Protein AF-A0A7Z9KRG4-F1 (afdb_monomer_lite)

pLDDT: mean 81.75, std 12.79, range [50.53, 95.69]

Sequence (208 aa):
MTVEFRLPKSDQQVSFSQLIGTPVGSNPKVTVTSLKLVGSSDTNATSSLTAVSVTPVGMIRDQHIAQIEVRPFHASQIYEILQFRIDFDSPSIIRITDRKSPHFEDFFRSNLLNYYQALNWRIVPQPIHAAPARPSVESPRYKVMIKKTGLYKILPSDLSNIGIDLRTVDLRTIRIENRGLKIGAHAIDQNHNGHLDGRDGIVFYAQK

Foldseek 3Di:
DKDKDADDPDPDQDKDKAKAFAADPKDKDKAWQWWDWVPDPDTGDRDPDPQWDWAFPADDQFTGMIMIIGGQDDDPTGTRMIMMDIDIDDDDFDDDDDLDDPPCLVVLVVGHPPSVVRSRRTRDPDPPPPDPPDPPPPDDDDDDDDDAWFKDKAAPCNQVVVPDDQVPDFQVPDWDDDPRHTFDKDKADPPPPRTRDHVIIIMGTDDD

Structure (mmCIF, N/CA/C/O backbone):
data_AF-A0A7Z9KRG4-F1
#
_entry.id   AF-A0A7Z9KRG4-F1
#
loop_
_a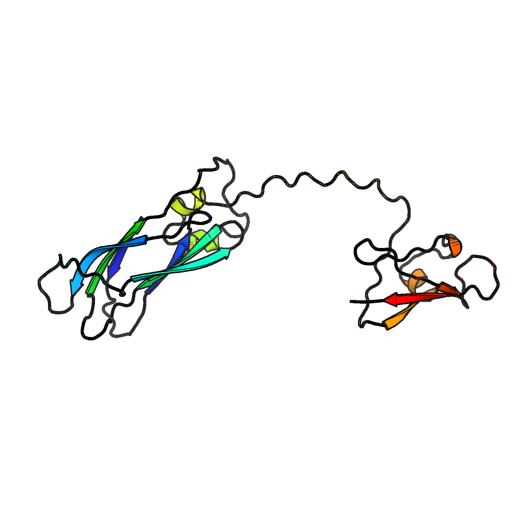tom_site.group_PDB
_atom_site.id
_atom_site.type_symbol
_atom_site.label_atom_id
_atom_site.label_alt_id
_atom_site.label_comp_id
_atom_site.label_asym_id
_atom_site.label_entity_id
_atom_site.label_seq_id
_atom_site.pdbx_PDB_ins_code
_atom_site.Cartn_x
_atom_site.Cartn_y
_atom_site.Cartn_z
_atom_site.occupancy
_atom_site.B_iso_or_equiv
_atom_site.auth_seq_id
_atom_site.auth_comp_id
_atom_site.auth_asym_id
_atom_site.auth_atom_id
_atom_site.pdbx_PDB_model_num
ATOM 1 N N . MET A 1 1 ? -4.102 10.940 17.028 1.00 83.81 1 MET A N 1
ATOM 2 C CA . MET A 1 1 ? -5.452 10.860 16.423 1.00 83.81 1 MET A CA 1
ATOM 3 C C . MET A 1 1 ? -6.417 10.358 17.481 1.00 83.81 1 MET A C 1
ATOM 5 O O . MET A 1 1 ? -6.052 9.417 18.164 1.00 83.81 1 MET A O 1
ATOM 9 N N . THR A 1 2 ? -7.601 10.949 17.632 1.00 80.62 2 THR A N 1
ATOM 10 C CA . THR A 1 2 ? -8.631 10.458 18.569 1.00 80.62 2 THR A CA 1
ATOM 11 C C . THR A 1 2 ? -9.758 9.802 17.783 1.00 80.62 2 THR A C 1
ATOM 13 O O . THR A 1 2 ? -10.168 10.339 16.755 1.00 80.62 2 THR A O 1
ATOM 16 N N . VAL A 1 3 ? -10.239 8.655 18.252 1.00 79.62 3 VAL A N 1
ATOM 17 C CA . VAL A 1 3 ? -11.328 7.887 17.645 1.00 79.62 3 VAL A CA 1
ATOM 18 C C . VAL A 1 3 ? -12.339 7.540 18.729 1.00 79.62 3 VAL A C 1
ATOM 20 O O . VAL A 1 3 ? -11.966 7.130 19.827 1.00 79.62 3 VAL A O 1
ATOM 23 N N . GLU A 1 4 ? -13.617 7.705 18.410 1.00 82.31 4 GLU A N 1
ATOM 24 C CA . GLU A 1 4 ? -14.727 7.234 19.230 1.00 82.31 4 GLU A CA 1
ATOM 25 C C . GLU A 1 4 ? -15.440 6.109 18.485 1.00 82.31 4 GLU A C 1
ATOM 27 O O . GLU A 1 4 ? -15.880 6.280 17.348 1.00 82.31 4 GLU A O 1
ATOM 32 N N . PHE A 1 5 ? -15.549 4.960 19.136 1.00 79.25 5 PHE A N 1
ATOM 33 C CA . PHE A 1 5 ? -16.350 3.835 18.697 1.00 79.25 5 PHE A CA 1
ATOM 34 C C . PHE A 1 5 ? -17.601 3.735 19.571 1.00 79.25 5 PHE A C 1
ATOM 36 O O . PHE A 1 5 ? -17.530 3.843 20.798 1.00 79.25 5 PHE A O 1
ATOM 43 N N . ARG A 1 6 ? -18.746 3.494 18.930 1.00 78.62 6 ARG A N 1
ATOM 44 C CA . ARG A 1 6 ? -20.017 3.200 19.592 1.00 78.62 6 ARG A CA 1
ATOM 45 C C . ARG A 1 6 ? -20.553 1.884 19.070 1.00 78.62 6 ARG A C 1
ATOM 47 O O . ARG A 1 6 ? -20.591 1.684 17.854 1.00 78.62 6 ARG A O 1
ATOM 54 N N . LEU A 1 7 ? -20.998 1.024 19.978 1.00 75.12 7 LEU A N 1
ATOM 55 C CA . LEU A 1 7 ? -21.642 -0.223 19.601 1.00 75.12 7 LEU A CA 1
ATOM 56 C C . LEU A 1 7 ? -22.911 0.081 18.776 1.00 75.12 7 LEU A C 1
ATOM 58 O O . LEU A 1 7 ? -23.743 0.886 19.211 1.00 75.12 7 LEU A O 1
ATOM 62 N N . PRO A 1 8 ? -23.082 -0.519 17.583 1.00 67.69 8 PRO A N 1
ATOM 63 C CA . PRO A 1 8 ? -24.317 -0.387 16.821 1.00 67.69 8 PRO A CA 1
ATOM 64 C C . PRO A 1 8 ? -25.506 -0.926 17.622 1.00 67.69 8 PRO A C 1
ATOM 66 O O . PRO A 1 8 ? -25.382 -1.910 18.340 1.00 67.69 8 PRO A O 1
ATOM 69 N N . LYS A 1 9 ? -26.696 -0.341 17.443 1.00 59.09 9 LYS A N 1
ATOM 70 C CA . LYS A 1 9 ? -27.938 -0.807 18.099 1.00 59.09 9 LYS A CA 1
ATOM 71 C C . LYS A 1 9 ? -28.409 -2.201 17.643 1.00 59.09 9 LYS A C 1
ATOM 73 O O . LYS A 1 9 ? -29.402 -2.697 18.159 1.00 59.09 9 LYS A O 1
ATOM 78 N N . SER A 1 10 ? -27.754 -2.786 16.641 1.00 54.59 10 SER A N 1
ATOM 79 C CA . SER A 1 10 ? -28.091 -4.089 16.071 1.00 54.59 10 SER A CA 1
ATOM 80 C C . SER A 1 10 ? -27.221 -5.169 16.701 1.00 54.59 10 SER A C 1
ATOM 82 O O . SER A 1 10 ? -26.003 -5.022 16.738 1.00 54.59 10 SER A O 1
ATOM 84 N N . ASP A 1 11 ? -27.855 -6.267 17.103 1.00 51.47 11 ASP A N 1
ATOM 85 C CA . ASP A 1 11 ? -27.337 -7.408 17.878 1.00 51.47 11 ASP A CA 1
ATOM 86 C C . ASP A 1 11 ? -26.285 -8.275 17.146 1.00 51.47 11 ASP A C 1
ATOM 88 O O . ASP A 1 11 ? -26.086 -9.450 17.446 1.00 51.47 11 ASP A O 1
ATOM 92 N N . GLN A 1 12 ? -25.625 -7.727 16.123 1.00 53.34 12 GLN A N 1
ATOM 93 C CA . GLN A 1 12 ? -24.615 -8.449 15.366 1.00 53.34 12 GLN A CA 1
ATOM 94 C C . GLN A 1 12 ? -23.229 -8.218 15.961 1.00 53.34 12 GLN A C 1
ATOM 96 O O . GLN A 1 12 ? -22.799 -7.093 16.217 1.00 53.34 12 GLN A O 1
ATOM 101 N N . GLN A 1 13 ? -22.524 -9.331 16.136 1.00 55.41 13 GLN A N 1
ATOM 102 C CA . GLN A 1 13 ? -21.125 -9.454 16.521 1.00 55.41 13 GLN A CA 1
ATOM 103 C C . GLN A 1 13 ? -20.218 -8.835 15.444 1.00 55.41 13 GLN A C 1
ATOM 105 O O . GLN A 1 13 ? -19.570 -9.538 14.674 1.00 55.41 13 GLN A O 1
ATOM 110 N N . VAL A 1 14 ? -20.205 -7.507 15.340 1.00 64.06 14 VAL A N 1
ATOM 111 C CA . VAL A 1 14 ? -19.404 -6.797 14.342 1.00 64.06 14 VAL A CA 1
ATOM 112 C C . VAL A 1 14 ? -18.174 -6.231 15.040 1.00 64.06 14 VAL A C 1
ATOM 114 O O . VAL A 1 14 ? -18.255 -5.264 15.796 1.00 64.06 14 VAL A O 1
ATOM 117 N N . SER A 1 15 ? -17.018 -6.854 14.810 1.00 71.94 15 SER A N 1
ATOM 118 C CA . SER A 1 15 ? -15.746 -6.177 15.042 1.00 71.94 15 SER A CA 1
ATOM 119 C C . SER A 1 15 ? -15.653 -4.996 14.078 1.00 71.94 15 SER A C 1
ATOM 121 O O . SER A 1 15 ? -15.968 -5.110 12.893 1.00 71.94 15 SER A O 1
ATOM 123 N N . PHE A 1 16 ? -15.252 -3.834 14.583 1.00 83.31 16 PHE A N 1
ATOM 124 C CA . PHE A 1 16 ? -15.003 -2.687 13.722 1.00 83.31 16 PHE A CA 1
ATOM 125 C C . PHE A 1 16 ? -13.569 -2.750 13.230 1.00 83.31 16 PHE A C 1
ATOM 127 O O . PHE A 1 16 ? -12.638 -2.893 14.027 1.00 83.31 16 PHE A O 1
ATOM 134 N N . SER A 1 17 ? -13.393 -2.623 11.918 1.00 88.50 17 SER A N 1
ATOM 135 C CA . SER A 1 17 ? -12.073 -2.549 11.325 1.00 88.50 17 SER A CA 1
ATOM 136 C C . SER A 1 17 ? -11.976 -1.448 10.289 1.00 88.50 17 SER A C 1
ATOM 138 O O . SER A 1 17 ? -12.857 -1.295 9.449 1.00 88.50 17 SER A O 1
ATOM 140 N N . GLN A 1 18 ? -10.888 -0.686 10.363 1.00 91.38 18 GLN A N 1
ATOM 141 C CA . GLN A 1 18 ? -10.656 0.460 9.498 1.00 91.38 18 GLN A CA 1
ATOM 142 C C . GLN A 1 18 ? -9.161 0.656 9.262 1.00 91.38 18 GLN A C 1
ATOM 144 O O . GLN A 1 18 ? -8.347 0.463 10.169 1.00 91.38 18 GLN A O 1
ATOM 149 N N . LEU A 1 19 ? -8.797 1.083 8.054 1.00 94.69 19 LEU A N 1
ATOM 150 C CA . LEU A 1 19 ? -7.419 1.440 7.743 1.00 94.69 19 LEU A CA 1
ATOM 151 C C . LEU A 1 19 ? -7.076 2.850 8.237 1.00 94.69 19 LEU A C 1
ATOM 153 O O . LEU A 1 19 ? -7.890 3.777 8.214 1.00 94.69 19 LEU A O 1
ATOM 157 N N . ILE A 1 20 ? -5.818 3.017 8.626 1.00 94.56 20 ILE A N 1
ATOM 158 C CA . ILE A 1 20 ? -5.175 4.301 8.895 1.00 94.56 20 ILE A CA 1
ATOM 159 C C . ILE A 1 20 ? -3.865 4.389 8.129 1.00 94.56 20 ILE A C 1
ATOM 161 O O . ILE A 1 20 ? -3.173 3.391 7.939 1.00 94.56 20 ILE A O 1
ATOM 165 N N . GLY A 1 21 ? -3.509 5.596 7.702 1.00 93.19 21 GLY A N 1
ATOM 166 C CA . GLY A 1 21 ? -2.146 5.879 7.283 1.00 93.19 21 GLY A CA 1
ATOM 167 C C . GLY A 1 21 ? -1.235 5.987 8.501 1.00 93.19 21 GLY A C 1
ATOM 168 O O . GLY A 1 21 ? -1.677 6.418 9.568 1.00 93.19 21 GLY A O 1
ATOM 169 N N . THR A 1 22 ? 0.031 5.621 8.335 1.00 91.81 22 THR A N 1
ATOM 170 C CA . THR A 1 22 ? 1.069 5.731 9.365 1.00 91.81 22 THR A CA 1
ATOM 171 C C . THR A 1 22 ? 2.320 6.410 8.798 1.00 91.81 22 THR A C 1
ATOM 173 O O . THR A 1 22 ? 2.563 6.321 7.590 1.00 91.81 22 THR A O 1
ATOM 176 N N . PRO A 1 23 ? 3.146 7.066 9.633 1.00 89.31 23 PRO A N 1
ATOM 177 C CA . PRO A 1 23 ? 4.511 7.406 9.252 1.00 89.31 23 PRO A CA 1
ATOM 178 C C . PRO A 1 23 ? 5.330 6.163 8.882 1.00 89.31 23 PRO A C 1
ATOM 180 O O . PRO A 1 23 ? 5.057 5.048 9.335 1.00 89.31 23 PRO A O 1
ATOM 183 N N . VAL A 1 24 ? 6.366 6.364 8.066 1.00 83.94 24 VAL A N 1
ATOM 184 C CA . VAL A 1 24 ? 7.331 5.311 7.723 1.00 83.94 24 VAL A CA 1
ATOM 185 C C . VAL A 1 24 ? 8.018 4.830 9.003 1.00 83.94 24 VAL A C 1
ATOM 187 O O . VAL A 1 24 ? 8.561 5.641 9.741 1.00 83.94 24 VAL A O 1
ATOM 190 N N . GLY A 1 25 ? 8.002 3.525 9.279 1.00 81.00 25 GLY A N 1
ATOM 191 C CA . GLY A 1 25 ? 8.686 2.950 10.445 1.00 81.00 25 GLY A CA 1
ATOM 192 C C . GLY A 1 25 ? 8.084 3.303 11.813 1.00 81.00 25 GLY A C 1
ATOM 193 O O . GLY A 1 25 ? 8.719 3.035 12.830 1.00 81.00 25 GLY A O 1
ATOM 194 N N . SER A 1 26 ? 6.886 3.897 11.873 1.00 84.62 26 SER A N 1
ATOM 195 C CA . SER A 1 26 ? 6.226 4.177 13.154 1.00 84.62 26 SER A CA 1
ATOM 196 C C . SER A 1 26 ? 5.681 2.906 13.802 1.00 84.62 26 SER A C 1
ATOM 198 O O . SER A 1 26 ? 5.090 2.075 13.110 1.00 84.62 26 SER A O 1
ATOM 200 N N . ASN A 1 27 ? 5.738 2.840 15.132 1.00 84.81 27 ASN A N 1
ATOM 201 C CA . ASN A 1 27 ? 5.022 1.850 15.933 1.00 84.81 27 ASN A CA 1
ATOM 202 C C . ASN A 1 27 ? 3.855 2.544 16.658 1.00 84.81 27 ASN A C 1
ATOM 204 O O . ASN A 1 27 ? 4.057 3.091 17.741 1.00 84.81 27 ASN A O 1
ATOM 208 N N . PRO A 1 28 ? 2.652 2.604 16.058 1.00 86.81 28 PRO A N 1
ATOM 209 C CA . PRO A 1 28 ? 1.528 3.328 16.644 1.00 86.81 28 PRO A CA 1
ATOM 210 C C . PRO A 1 28 ? 1.124 2.737 18.000 1.00 86.81 28 PRO A C 1
ATOM 212 O O . PRO A 1 28 ? 0.989 1.521 18.143 1.00 86.81 28 PRO A O 1
ATOM 215 N N . LYS A 1 29 ? 0.891 3.604 18.988 1.00 87.44 29 LYS A N 1
ATOM 216 C CA . LYS A 1 29 ? 0.461 3.228 20.342 1.00 87.44 29 LYS A CA 1
ATOM 217 C C . LYS A 1 29 ? -0.984 3.635 20.563 1.00 87.44 29 LYS A C 1
ATOM 219 O O . LYS A 1 29 ? -1.376 4.742 20.202 1.00 87.44 29 LYS A O 1
ATOM 224 N N . VAL A 1 30 ? -1.765 2.744 21.167 1.00 88.50 30 VAL A N 1
ATOM 225 C CA . VAL A 1 30 ? -3.171 2.991 21.497 1.00 88.50 30 VAL A CA 1
ATOM 226 C C . VAL A 1 30 ? -3.301 3.271 22.984 1.00 88.50 30 VAL A C 1
ATOM 228 O O . VAL A 1 30 ? -2.840 2.484 23.806 1.00 88.50 30 VAL A O 1
ATOM 231 N N . THR A 1 31 ? -3.985 4.358 23.317 1.00 87.25 31 THR A N 1
ATOM 232 C CA . THR A 1 31 ? -4.358 4.704 24.687 1.00 87.25 31 THR A CA 1
ATOM 233 C C . THR A 1 31 ? -5.869 4.869 24.753 1.00 87.25 31 THR A C 1
ATOM 235 O O . THR A 1 31 ? -6.417 5.764 24.112 1.00 87.25 31 THR A O 1
ATOM 238 N N . VAL A 1 32 ? -6.560 4.023 25.517 1.00 84.88 32 VAL A N 1
ATOM 239 C CA . VAL A 1 32 ? -7.995 4.203 25.786 1.00 84.88 32 VAL A CA 1
ATOM 240 C C . VAL A 1 32 ? -8.158 5.390 26.732 1.00 84.88 32 VAL A C 1
ATOM 242 O O . VAL A 1 32 ? -7.546 5.425 27.796 1.00 84.88 32 VAL A O 1
ATOM 245 N N . THR A 1 33 ? -8.943 6.384 26.324 1.00 83.69 33 THR A N 1
ATOM 246 C CA . THR A 1 33 ? -9.146 7.628 27.078 1.00 83.69 33 THR A CA 1
ATOM 247 C C . THR A 1 33 ? -10.437 7.619 27.887 1.00 83.69 33 THR A C 1
ATOM 249 O O . THR A 1 33 ? -10.497 8.256 28.931 1.00 83.69 33 THR A O 1
ATOM 252 N N . SER A 1 34 ? -11.468 6.918 27.417 1.00 83.00 34 SER A N 1
ATOM 253 C CA . SER A 1 34 ? -12.736 6.732 28.130 1.00 83.00 34 SER A CA 1
ATOM 254 C C . SER A 1 34 ? -13.426 5.471 27.611 1.00 83.00 34 SER A C 1
ATOM 256 O O . SER A 1 34 ? -13.286 5.118 26.436 1.00 83.00 34 SER A O 1
ATOM 258 N N . LEU A 1 35 ? -14.163 4.784 28.483 1.00 84.56 35 LEU A N 1
ATOM 259 C CA . LEU A 1 35 ? -14.990 3.643 28.111 1.00 84.56 35 LEU A CA 1
ATOM 260 C C . LEU A 1 35 ? -16.297 3.639 28.900 1.00 84.56 35 LEU A C 1
ATOM 262 O O . LEU A 1 35 ? -16.337 4.074 30.050 1.00 84.56 35 LEU A O 1
ATOM 266 N N . LYS A 1 36 ? -17.347 3.091 28.289 1.00 84.38 36 LYS A N 1
ATOM 267 C CA . LYS A 1 36 ? -18.633 2.799 28.927 1.00 84.38 36 LYS A CA 1
ATOM 268 C C . LYS A 1 36 ? -18.987 1.338 28.679 1.00 84.38 36 LYS A C 1
ATOM 270 O O . LYS A 1 36 ? -19.034 0.904 27.527 1.00 84.38 36 LYS A O 1
ATOM 275 N N . LEU A 1 37 ? -19.240 0.593 29.749 1.00 83.12 37 LEU A N 1
ATOM 276 C CA . LEU A 1 37 ? -19.708 -0.791 29.676 1.00 83.12 37 LEU A CA 1
ATOM 277 C C . LEU A 1 37 ? -21.235 -0.839 29.629 1.00 83.12 37 LEU A C 1
ATOM 279 O O . LEU A 1 37 ? -21.906 -0.050 30.296 1.00 83.12 37 LEU A O 1
ATOM 283 N N . VAL A 1 38 ? -21.781 -1.808 28.897 1.00 82.44 38 VAL A N 1
ATOM 284 C CA . VAL A 1 38 ? -23.219 -2.099 28.934 1.00 82.44 38 VAL A CA 1
ATOM 285 C C . VAL A 1 38 ? -23.619 -2.461 30.367 1.00 82.44 38 VAL A C 1
ATOM 287 O O . VAL A 1 38 ? -23.004 -3.322 30.992 1.00 82.44 38 VAL A O 1
ATOM 290 N N . GLY A 1 39 ? -24.646 -1.789 30.894 1.00 78.50 39 GLY A N 1
ATOM 291 C CA . GLY A 1 39 ? -25.148 -2.010 32.255 1.00 78.50 39 GLY A CA 1
ATOM 292 C C . GLY A 1 39 ? -24.340 -1.334 33.370 1.00 78.50 39 GLY A C 1
ATOM 293 O O . GLY A 1 39 ? -24.708 -1.476 34.532 1.00 78.50 39 GLY A O 1
ATOM 294 N N . SER A 1 40 ? -23.282 -0.581 33.042 1.00 73.00 40 SER A N 1
ATOM 295 C CA . SER A 1 40 ? -22.545 0.248 34.003 1.00 73.00 40 SER A CA 1
ATOM 296 C C . SER A 1 40 ? -22.915 1.726 33.863 1.00 73.00 40 SER A C 1
ATOM 298 O O . SER A 1 40 ? -23.048 2.245 32.752 1.00 73.00 40 SER A O 1
ATOM 300 N N . SER A 1 41 ? -23.039 2.416 34.998 1.00 65.31 41 SER A N 1
ATOM 301 C CA . SER A 1 41 ? -23.213 3.874 35.051 1.00 65.31 41 SER A CA 1
ATOM 302 C C . SER A 1 41 ? -21.884 4.638 34.944 1.00 65.31 41 SER A C 1
ATOM 304 O O . SER A 1 41 ? -21.901 5.847 34.721 1.00 65.31 41 SER A O 1
ATOM 306 N N . ASP A 1 42 ? -20.742 3.954 35.074 1.00 62.03 42 ASP A N 1
ATOM 307 C CA . ASP A 1 42 ? -19.416 4.579 35.083 1.00 62.03 42 ASP A CA 1
ATOM 308 C C . ASP A 1 42 ? -18.852 4.755 33.664 1.00 62.03 42 ASP A C 1
ATOM 310 O O . ASP A 1 42 ? -18.713 3.797 32.901 1.00 62.03 42 ASP A O 1
ATOM 314 N N . THR A 1 43 ? -18.470 5.990 33.323 1.00 57.56 43 THR A N 1
ATOM 315 C CA . THR A 1 43 ? -17.938 6.379 31.999 1.00 57.56 43 THR A CA 1
ATOM 316 C C . THR A 1 43 ? -16.419 6.602 31.962 1.00 57.56 43 THR A C 1
ATOM 318 O O . THR A 1 43 ? -15.877 7.005 30.932 1.00 57.56 43 THR A O 1
ATOM 321 N N . ASN A 1 44 ? -15.712 6.377 33.075 1.00 57.59 44 ASN A N 1
ATOM 322 C CA . ASN A 1 44 ? -14.308 6.786 33.253 1.00 57.59 44 ASN A CA 1
ATOM 323 C C . ASN A 1 44 ? -13.379 5.655 33.729 1.00 57.59 44 ASN A C 1
ATOM 325 O O . ASN A 1 44 ? -12.360 5.915 34.365 1.00 57.59 44 ASN A O 1
ATOM 329 N N . ALA A 1 45 ? -13.704 4.393 33.443 1.00 53.41 45 ALA A N 1
ATOM 330 C CA . ALA A 1 45 ? -12.825 3.291 33.820 1.00 53.41 45 ALA A CA 1
ATOM 331 C C . ALA A 1 45 ? -11.552 3.276 32.948 1.00 53.41 45 ALA A C 1
ATOM 333 O O . ALA A 1 45 ? -11.606 3.056 31.740 1.00 53.41 45 ALA A O 1
ATOM 334 N N . THR A 1 46 ? -10.386 3.481 33.563 1.00 50.59 46 THR A N 1
ATOM 335 C CA . THR A 1 46 ? -9.075 3.333 32.912 1.00 50.59 46 THR A CA 1
ATOM 336 C C . THR A 1 46 ? -8.644 1.871 32.998 1.00 50.59 46 THR A C 1
ATOM 338 O O . THR A 1 46 ? -7.838 1.490 33.842 1.00 50.59 46 THR A O 1
ATOM 341 N N . SER A 1 47 ? -9.230 1.007 32.176 1.00 50.53 47 SER A N 1
ATOM 342 C CA . SER A 1 47 ? -8.823 -0.399 32.116 1.00 50.53 47 SER A CA 1
ATOM 343 C C . SER A 1 47 ? -7.848 -0.612 30.959 1.00 50.53 47 SER A C 1
ATOM 345 O O . SER A 1 47 ? -8.105 -0.204 29.829 1.00 50.53 47 SER A O 1
ATOM 347 N N . SER A 1 48 ? -6.716 -1.260 31.248 1.00 52.69 48 SER A N 1
ATOM 348 C CA . SER A 1 48 ? -5.785 -1.785 30.243 1.00 52.69 48 SER A CA 1
ATOM 349 C C . SER A 1 48 ? -6.529 -2.827 29.411 1.00 52.69 48 SER A C 1
ATOM 351 O O . SER A 1 48 ? -6.718 -3.956 29.866 1.00 52.69 48 SER A O 1
ATOM 353 N N . LEU A 1 49 ? -6.999 -2.446 28.225 1.00 58.94 49 LEU A N 1
ATOM 354 C CA . LEU A 1 49 ? -7.877 -3.294 27.434 1.00 58.94 49 LEU A CA 1
ATOM 355 C C . LEU A 1 49 ? -7.302 -3.605 26.063 1.00 58.94 49 LEU A C 1
ATOM 357 O O . LEU A 1 49 ? -7.130 -2.740 25.212 1.00 58.94 49 LEU A O 1
ATOM 361 N N . THR A 1 50 ? -7.136 -4.904 25.844 1.00 63.50 50 THR A N 1
ATOM 362 C CA . THR A 1 50 ? -6.930 -5.607 24.571 1.00 63.50 50 THR A CA 1
ATOM 363 C C . THR A 1 50 ? -8.097 -5.454 23.581 1.00 63.50 50 THR A C 1
ATOM 365 O O . THR A 1 50 ? -8.090 -6.089 22.528 1.00 63.50 50 THR A O 1
ATOM 368 N N . ALA A 1 51 ? -9.103 -4.629 23.894 1.00 77.69 51 ALA A N 1
ATOM 369 C CA . ALA A 1 51 ? -10.280 -4.388 23.060 1.00 77.69 51 ALA A CA 1
ATOM 370 C C . ALA A 1 51 ? -9.967 -3.584 21.789 1.00 77.69 51 ALA A C 1
ATOM 372 O O . ALA A 1 51 ? -10.722 -3.662 20.823 1.00 77.69 51 ALA A O 1
ATOM 373 N N . VAL A 1 52 ? -8.869 -2.822 21.777 1.00 86.56 52 VAL A N 1
ATOM 374 C CA . VAL A 1 52 ? -8.410 -2.081 20.599 1.00 86.56 52 VAL A CA 1
ATOM 375 C C . VAL A 1 52 ? -6.986 -2.498 20.268 1.00 86.56 52 VAL A C 1
ATOM 377 O O . VAL A 1 52 ? -6.097 -2.420 21.115 1.00 86.56 52 VAL A O 1
ATOM 380 N N . SER A 1 53 ? -6.756 -2.902 19.024 1.00 88.06 53 SER A N 1
ATOM 381 C CA . SER A 1 53 ? -5.422 -3.211 18.513 1.00 88.06 53 SER A CA 1
ATOM 382 C C . SER A 1 53 ? -5.143 -2.460 17.222 1.00 88.06 53 SER A C 1
ATOM 384 O O . SER A 1 53 ? -6.042 -2.223 16.416 1.00 88.06 53 SER A O 1
ATOM 386 N N . VAL A 1 54 ? -3.875 -2.105 17.023 1.00 89.81 54 VAL A N 1
ATOM 387 C CA . VAL A 1 54 ? -3.380 -1.554 15.762 1.00 89.81 54 VAL A CA 1
ATOM 388 C C . VAL A 1 54 ? -2.311 -2.490 15.225 1.00 89.81 54 VAL A C 1
ATOM 390 O O . VAL A 1 54 ? -1.306 -2.734 15.890 1.00 89.81 54 VAL A O 1
ATOM 393 N N . THR A 1 55 ? -2.528 -3.007 14.021 1.00 89.81 55 THR A N 1
ATOM 394 C CA . THR A 1 55 ? -1.611 -3.945 13.370 1.00 89.81 55 THR A CA 1
ATOM 395 C C . THR A 1 55 ? -1.062 -3.315 12.093 1.00 89.81 55 THR A C 1
ATOM 397 O O . THR A 1 55 ? -1.849 -2.915 11.230 1.00 89.81 55 THR A O 1
ATOM 400 N N . PRO A 1 56 ? 0.269 -3.198 11.935 1.00 86.25 56 PRO A N 1
ATOM 401 C CA . PRO A 1 56 ? 0.862 -2.782 10.670 1.00 86.25 56 PRO A CA 1
ATOM 402 C C . PRO A 1 56 ? 0.469 -3.752 9.553 1.00 86.25 56 PRO A C 1
ATOM 404 O O . PRO A 1 56 ? 0.664 -4.957 9.683 1.00 86.25 56 PRO A O 1
ATOM 407 N N . VAL A 1 57 ? -0.081 -3.226 8.458 1.00 85.44 57 VAL A N 1
ATOM 408 C CA . VAL A 1 57 ? -0.490 -4.037 7.297 1.00 85.44 57 VAL A CA 1
ATOM 409 C C . VAL A 1 57 ? 0.605 -4.031 6.234 1.00 85.44 57 VAL A C 1
ATOM 411 O O . VAL A 1 57 ? 0.847 -5.041 5.579 1.00 85.44 57 VAL A O 1
ATOM 414 N N . GLY A 1 58 ? 1.286 -2.895 6.066 1.00 89.00 58 GLY A N 1
ATOM 415 C CA . GLY A 1 58 ? 2.353 -2.726 5.087 1.00 89.00 58 GLY A CA 1
ATOM 416 C C . GLY A 1 58 ? 2.243 -1.386 4.376 1.00 89.00 58 GLY A C 1
ATOM 417 O O . GLY A 1 58 ? 1.992 -0.357 5.002 1.00 89.00 58 GLY A O 1
ATOM 418 N N . MET A 1 59 ? 2.431 -1.392 3.060 1.00 89.50 59 MET A N 1
ATOM 419 C CA . MET A 1 59 ? 2.399 -0.190 2.234 1.00 89.50 59 MET A CA 1
ATOM 420 C C . MET A 1 59 ? 1.523 -0.409 1.003 1.00 89.50 59 MET A C 1
ATOM 422 O O . MET A 1 59 ? 1.640 -1.424 0.320 1.00 89.50 59 MET A O 1
ATOM 426 N N . ILE A 1 60 ? 0.685 0.578 0.689 1.00 90.19 60 ILE A N 1
ATOM 427 C CA . ILE A 1 60 ? -0.018 0.670 -0.589 1.00 90.19 60 ILE A CA 1
ATOM 428 C C . ILE A 1 60 ? 0.558 1.873 -1.323 1.00 90.19 60 ILE A C 1
ATOM 430 O O . ILE A 1 60 ? 0.387 3.010 -0.885 1.00 90.19 60 ILE A O 1
ATOM 434 N N . ARG A 1 61 ? 1.230 1.611 -2.450 1.00 89.62 61 ARG A N 1
ATOM 435 C CA . ARG A 1 61 ? 1.901 2.625 -3.280 1.00 89.62 61 ARG A CA 1
ATOM 436 C C . ARG A 1 61 ? 2.898 3.454 -2.471 1.00 89.62 61 ARG A C 1
ATOM 438 O O . ARG A 1 61 ? 3.990 2.986 -2.195 1.00 89.62 61 ARG A O 1
ATOM 445 N N . ASP A 1 62 ? 2.520 4.673 -2.138 1.00 88.31 62 ASP A N 1
ATOM 446 C CA . ASP A 1 62 ? 3.296 5.699 -1.464 1.00 88.31 62 ASP A CA 1
ATOM 447 C C . ASP A 1 62 ? 2.839 5.912 -0.010 1.00 88.31 62 ASP A C 1
ATOM 449 O O . ASP A 1 62 ? 3.344 6.799 0.666 1.00 88.31 62 ASP A O 1
ATOM 453 N N . GLN A 1 63 ? 1.902 5.108 0.506 1.00 90.75 63 GLN A N 1
ATOM 454 C CA . GLN A 1 63 ? 1.358 5.233 1.861 1.00 90.75 63 GLN A CA 1
ATOM 455 C C . GLN A 1 63 ? 1.600 3.973 2.686 1.00 90.75 63 GLN A C 1
ATOM 457 O O . GLN A 1 63 ? 1.108 2.897 2.344 1.00 90.75 63 GLN A O 1
ATOM 462 N N . HIS A 1 64 ? 2.277 4.119 3.825 1.00 91.94 64 HIS A N 1
ATOM 463 C CA . HIS A 1 64 ? 2.259 3.090 4.864 1.00 91.94 64 HIS A CA 1
ATOM 464 C C . HIS A 1 64 ? 0.902 3.067 5.558 1.00 91.94 64 HIS A C 1
ATOM 466 O O . HIS A 1 64 ? 0.331 4.128 5.838 1.00 91.94 64 HIS A O 1
ATOM 472 N N . ILE A 1 65 ? 0.400 1.862 5.809 1.00 93.44 65 ILE A N 1
ATOM 473 C CA . ILE A 1 65 ? -0.926 1.620 6.359 1.00 93.44 65 ILE A CA 1
ATOM 474 C C . ILE A 1 65 ? -0.892 0.636 7.529 1.00 93.44 65 ILE A C 1
ATOM 476 O O . ILE A 1 65 ? -0.129 -0.335 7.555 1.00 93.44 65 ILE A O 1
ATOM 480 N N . ALA A 1 66 ? -1.791 0.869 8.476 1.00 93.25 66 ALA A N 1
ATOM 481 C CA . ALA A 1 66 ? -2.115 -0.050 9.555 1.00 93.25 66 ALA A CA 1
ATOM 482 C C . ALA A 1 66 ? -3.631 -0.240 9.644 1.00 93.25 66 ALA A C 1
ATOM 484 O O . ALA A 1 66 ? -4.410 0.584 9.160 1.00 93.25 66 ALA A O 1
ATOM 485 N N . GLN A 1 67 ? -4.036 -1.337 10.266 1.00 93.62 67 GLN A N 1
ATOM 486 C CA . GLN A 1 67 ? -5.425 -1.671 10.525 1.00 93.62 67 GLN A CA 1
ATOM 487 C C . GLN A 1 67 ? -5.718 -1.436 12.000 1.00 93.62 67 GLN A C 1
ATOM 489 O O . GLN A 1 67 ? -5.001 -1.937 12.866 1.00 93.62 67 GLN A O 1
ATOM 494 N N . ILE A 1 68 ? -6.772 -0.674 12.274 1.00 92.31 68 ILE A N 1
ATOM 495 C CA . ILE A 1 68 ? -7.394 -0.626 13.593 1.00 92.31 68 ILE A CA 1
ATOM 496 C C . ILE A 1 68 ? -8.402 -1.768 13.648 1.00 92.31 68 ILE A C 1
ATOM 498 O O . ILE A 1 68 ? -9.196 -1.941 12.720 1.00 92.31 68 ILE A O 1
ATOM 502 N N . GLU A 1 69 ? -8.390 -2.515 14.741 1.00 91.06 69 GLU A N 1
ATOM 503 C CA . GLU A 1 69 ? -9.434 -3.473 15.078 1.00 91.06 69 GLU A CA 1
ATOM 504 C C . GLU A 1 69 ? -9.988 -3.138 16.463 1.00 91.06 69 GLU A C 1
ATOM 506 O O . GLU A 1 69 ? -9.232 -3.006 17.428 1.00 91.06 69 GLU A O 1
ATOM 511 N N . VAL A 1 70 ? -11.309 -2.985 16.550 1.00 89.00 70 VAL A N 1
ATOM 512 C CA . VAL A 1 70 ? -12.038 -2.794 17.805 1.00 89.00 70 VAL A CA 1
ATOM 513 C C . VAL A 1 70 ? -12.937 -4.003 18.022 1.00 89.00 70 VAL A C 1
ATOM 515 O O . VAL A 1 70 ? -13.801 -4.312 17.197 1.00 89.00 70 VAL A O 1
ATOM 518 N N . ARG A 1 71 ? -12.733 -4.680 19.150 1.00 87.31 71 ARG A N 1
ATOM 519 C CA . ARG A 1 71 ? -13.492 -5.850 19.589 1.00 87.31 71 ARG A CA 1
ATOM 520 C C . ARG A 1 71 ? -14.382 -5.442 20.764 1.00 87.31 71 ARG A C 1
ATOM 522 O O . ARG A 1 71 ? -13.902 -5.390 21.895 1.00 87.31 71 ARG A O 1
ATOM 529 N N . PRO A 1 72 ? -15.669 -5.139 20.516 1.00 79.81 72 PRO A N 1
ATOM 530 C CA . PRO A 1 72 ? -16.560 -4.647 21.565 1.00 79.81 72 PRO A CA 1
ATOM 531 C C . PRO A 1 72 ? -16.920 -5.696 22.621 1.00 79.81 72 PRO A C 1
ATOM 533 O O . PRO A 1 72 ? -17.378 -5.333 23.700 1.00 79.81 72 PRO A O 1
ATOM 536 N N . PHE A 1 73 ? -16.703 -6.977 22.324 1.00 81.81 73 PHE A N 1
ATOM 537 C CA . PHE A 1 73 ? -16.960 -8.094 23.225 1.00 81.81 73 PHE A CA 1
ATOM 538 C C . PHE A 1 73 ? -15.624 -8.673 23.686 1.00 81.81 73 PHE A C 1
ATOM 540 O O . PHE A 1 73 ? -14.858 -9.197 22.872 1.00 81.81 73 PHE A O 1
ATOM 547 N N . HIS A 1 74 ? -15.338 -8.579 24.983 1.00 76.44 74 HIS A N 1
ATOM 548 C CA . HIS A 1 74 ? -14.135 -9.158 25.567 1.00 76.44 74 HIS A CA 1
ATOM 549 C C . HIS A 1 74 ? -14.462 -9.855 26.886 1.00 76.44 74 HIS A C 1
ATOM 551 O O . HIS A 1 74 ? -14.884 -9.219 27.850 1.00 76.44 74 HIS A O 1
ATOM 557 N N . ALA A 1 75 ? -14.254 -11.174 26.933 1.00 76.50 75 ALA A N 1
ATOM 558 C CA . ALA A 1 75 ? -14.674 -12.013 28.054 1.00 76.50 75 ALA A CA 1
ATOM 559 C C . ALA A 1 75 ? -16.161 -11.775 28.407 1.00 76.50 75 ALA A C 1
ATOM 561 O O . ALA A 1 75 ? -17.021 -11.946 27.548 1.00 76.50 75 ALA A O 1
ATOM 562 N N . SER A 1 76 ? -16.468 -11.378 29.644 1.00 77.50 76 SER A N 1
ATOM 563 C CA . SER A 1 76 ? -17.825 -11.055 30.110 1.00 77.50 76 SER A CA 1
ATOM 564 C C . SER A 1 76 ? -18.180 -9.566 29.999 1.00 77.50 76 SER A C 1
ATOM 566 O O . SER A 1 76 ? -19.207 -9.143 30.526 1.00 77.50 76 SER A O 1
ATOM 568 N N . GLN A 1 77 ? -17.321 -8.754 29.379 1.00 79.25 77 GLN A N 1
ATOM 569 C CA . GLN A 1 77 ? -17.496 -7.310 29.250 1.00 79.25 77 GLN A CA 1
ATOM 570 C C . GLN A 1 77 ? -17.920 -6.936 27.828 1.00 79.25 77 GLN A C 1
ATOM 572 O O . GLN A 1 77 ? -17.362 -7.425 26.842 1.00 79.25 77 GLN A O 1
ATOM 577 N N . ILE A 1 78 ? -18.899 -6.033 27.736 1.00 84.31 78 ILE A N 1
ATOM 578 C CA . ILE A 1 78 ? -19.380 -5.458 26.477 1.00 84.31 78 ILE A CA 1
ATOM 579 C C . ILE A 1 78 ? -19.179 -3.948 26.544 1.00 84.31 78 ILE A C 1
ATOM 581 O O . ILE A 1 78 ? -19.736 -3.286 27.423 1.00 84.31 78 ILE A O 1
ATOM 585 N N . TYR A 1 79 ? -18.395 -3.402 25.617 1.00 82.12 79 TYR A N 1
ATOM 586 C CA . TYR A 1 79 ? -18.162 -1.965 25.521 1.00 82.12 79 TYR A CA 1
ATOM 587 C C . TYR A 1 79 ? -19.235 -1.300 24.658 1.00 82.12 79 TYR A C 1
ATOM 589 O O . TYR A 1 79 ? -19.328 -1.553 23.458 1.00 82.12 79 TYR A O 1
ATOM 597 N N . GLU A 1 80 ? -20.024 -0.418 25.268 1.00 83.44 80 GLU A N 1
ATOM 598 C CA . GLU A 1 80 ? -21.014 0.415 24.579 1.00 83.44 80 GLU A CA 1
ATOM 599 C C . GLU A 1 80 ? -20.337 1.603 23.882 1.00 83.44 80 GLU A C 1
ATOM 601 O O . GLU A 1 80 ? -20.644 1.917 22.732 1.00 83.44 80 GLU A O 1
ATOM 606 N N . ILE A 1 81 ? -19.396 2.252 24.578 1.00 84.56 81 ILE A N 1
ATOM 607 C CA . ILE A 1 81 ? -18.615 3.384 24.069 1.00 84.56 81 ILE A CA 1
ATOM 608 C C . ILE A 1 81 ? -17.141 3.133 24.374 1.00 84.56 81 ILE A C 1
ATOM 610 O O . ILE A 1 81 ? -16.788 2.801 25.505 1.00 84.56 81 ILE A O 1
ATOM 614 N N . LEU A 1 82 ? -16.282 3.324 23.375 1.00 85.38 82 LEU A N 1
ATOM 615 C CA . LEU A 1 82 ? -14.825 3.296 23.503 1.00 85.38 82 LEU A CA 1
ATOM 616 C C . LEU A 1 82 ? -14.246 4.542 22.844 1.00 85.38 82 LEU A C 1
ATOM 618 O O . LEU A 1 82 ? -14.308 4.692 21.626 1.00 85.38 82 LEU A O 1
ATOM 622 N N . GLN A 1 83 ? -13.641 5.417 23.637 1.00 87.81 83 GLN A N 1
ATOM 623 C CA . GLN A 1 83 ? -12.818 6.508 23.135 1.00 87.81 83 GLN A CA 1
ATOM 624 C C . GLN A 1 83 ? -11.352 6.150 23.322 1.00 87.81 83 GLN A C 1
ATOM 626 O O . GLN A 1 83 ? -10.921 5.779 24.415 1.00 87.81 83 GLN A O 1
ATOM 631 N N . PHE A 1 84 ? -10.572 6.279 22.259 1.00 88.06 84 PHE A N 1
ATOM 632 C CA . PHE A 1 84 ? -9.147 6.002 22.302 1.00 88.06 84 PHE A CA 1
ATOM 633 C C . PHE A 1 84 ? -8.360 6.976 21.437 1.00 88.06 84 PHE A C 1
ATOM 635 O O . PHE A 1 84 ? -8.856 7.579 20.482 1.00 88.06 84 PHE A O 1
ATOM 642 N N . ARG A 1 85 ? -7.090 7.123 21.787 1.00 89.25 85 ARG A N 1
ATOM 643 C CA . ARG A 1 85 ? -6.100 7.893 21.055 1.00 89.25 85 ARG A CA 1
ATOM 644 C C . ARG A 1 85 ? -5.072 6.949 20.454 1.00 89.25 85 ARG A C 1
ATOM 646 O O . ARG A 1 85 ? -4.599 6.039 21.124 1.00 89.25 85 ARG A O 1
ATOM 653 N N . ILE A 1 86 ? -4.728 7.196 19.198 1.00 89.75 86 ILE A N 1
ATOM 654 C CA . ILE A 1 86 ? -3.583 6.594 18.525 1.00 89.75 86 ILE A CA 1
ATOM 655 C C . ILE A 1 86 ? -2.492 7.650 18.413 1.00 89.75 86 ILE A C 1
ATOM 657 O O . ILE A 1 86 ? -2.691 8.693 17.773 1.00 89.75 86 ILE A O 1
ATOM 661 N N . ASP A 1 87 ? -1.352 7.358 19.018 1.00 89.25 87 ASP A N 1
ATOM 662 C CA . ASP A 1 87 ? -0.148 8.172 18.965 1.00 89.25 87 ASP A CA 1
ATOM 663 C C . ASP A 1 87 ? 0.856 7.522 18.014 1.00 89.25 87 ASP A C 1
ATOM 665 O O . ASP A 1 87 ? 1.081 6.312 18.048 1.00 89.25 87 ASP A O 1
ATOM 669 N N . PHE A 1 88 ? 1.431 8.329 17.126 1.00 86.75 88 PHE A N 1
ATOM 670 C CA . PHE A 1 88 ? 2.391 7.869 16.130 1.00 86.75 88 PHE A CA 1
ATOM 671 C C . PHE A 1 88 ? 3.777 8.379 16.506 1.00 86.75 88 PHE A C 1
ATOM 673 O O . PHE A 1 88 ? 4.001 9.594 16.544 1.00 86.75 88 PHE A O 1
ATOM 680 N N . ASP A 1 89 ? 4.711 7.458 16.727 1.00 80.62 89 ASP A N 1
ATOM 681 C CA . ASP A 1 89 ? 6.126 7.801 16.827 1.00 80.62 89 ASP A CA 1
ATOM 682 C C . ASP A 1 89 ? 6.548 8.410 15.473 1.00 80.62 89 ASP A C 1
ATOM 684 O O . ASP A 1 89 ? 6.378 7.786 14.423 1.00 80.62 89 ASP A O 1
ATOM 688 N N . SER A 1 90 ? 6.984 9.673 15.472 1.00 63.56 90 SER A N 1
ATOM 689 C CA . SER A 1 90 ? 7.197 10.457 14.245 1.00 63.56 90 SER A CA 1
ATOM 690 C C . SER A 1 90 ? 8.669 10.454 13.819 1.00 63.56 90 SER A C 1
ATOM 692 O O . SER A 1 90 ? 9.487 11.041 14.527 1.00 63.56 90 SER A O 1
ATOM 694 N N . PRO A 1 91 ? 9.036 9.894 12.652 1.00 63.19 91 PRO A N 1
ATOM 695 C CA . PRO A 1 91 ? 10.289 10.221 11.989 1.00 63.19 91 PRO A CA 1
ATOM 696 C C . PRO A 1 91 ? 10.148 11.457 11.083 1.00 63.19 91 PRO A C 1
ATOM 698 O O . PRO A 1 91 ? 9.053 11.957 10.816 1.00 63.19 91 PRO A O 1
ATOM 701 N N . SER A 1 92 ? 11.303 11.957 10.644 1.00 54.28 92 SER A N 1
ATOM 702 C CA . SER A 1 92 ? 11.560 13.228 9.960 1.00 54.28 92 SER A CA 1
ATOM 703 C C . SER A 1 92 ? 10.541 13.607 8.877 1.00 54.28 92 SER A C 1
ATOM 705 O O . SER A 1 92 ? 10.318 12.873 7.917 1.00 54.28 92 SER A O 1
ATOM 707 N N . ILE A 1 93 ? 9.985 14.816 8.993 1.00 54.91 93 ILE A N 1
ATOM 708 C CA . ILE A 1 93 ? 9.088 15.421 8.002 1.00 54.91 93 ILE A CA 1
ATOM 709 C C . ILE A 1 93 ? 9.881 15.708 6.722 1.00 54.91 93 ILE A C 1
ATOM 711 O O . ILE A 1 93 ? 10.698 16.630 6.696 1.00 54.91 93 ILE A O 1
ATOM 715 N N . ILE A 1 94 ? 9.605 14.984 5.638 1.00 55.78 94 ILE A N 1
ATOM 716 C CA . ILE A 1 94 ? 10.103 15.359 4.310 1.00 55.78 94 ILE A CA 1
ATOM 717 C C . ILE A 1 94 ? 9.075 16.313 3.689 1.00 55.78 94 ILE A C 1
ATOM 719 O O . ILE A 1 94 ? 7.966 15.924 3.324 1.00 55.78 94 ILE A O 1
ATOM 723 N N . ARG A 1 95 ? 9.408 17.609 3.637 1.00 51.75 95 ARG A N 1
ATOM 724 C CA . ARG A 1 95 ? 8.530 18.649 3.079 1.00 51.75 95 ARG A CA 1
ATOM 725 C C . ARG A 1 95 ? 8.576 18.604 1.556 1.00 51.75 95 ARG A C 1
ATOM 727 O O . ARG A 1 95 ? 9.581 18.991 0.972 1.00 51.75 95 ARG A O 1
ATOM 734 N N . ILE A 1 96 ? 7.493 18.161 0.917 1.00 56.88 96 ILE A N 1
ATOM 735 C CA . ILE A 1 96 ? 7.401 18.151 -0.552 1.00 56.88 96 ILE A CA 1
ATOM 736 C C . ILE A 1 96 ? 6.013 18.578 -1.033 1.00 56.88 96 ILE A C 1
ATOM 738 O O . ILE A 1 96 ? 5.043 18.528 -0.267 1.00 56.88 96 ILE A O 1
ATOM 742 N N . THR A 1 97 ? 5.971 19.081 -2.267 1.00 56.25 97 THR A N 1
ATOM 743 C CA . THR A 1 97 ? 4.886 19.866 -2.880 1.00 56.25 97 THR A CA 1
ATOM 744 C C . THR A 1 97 ? 3.824 19.035 -3.592 1.00 56.25 97 THR A C 1
ATOM 746 O O . THR A 1 97 ? 2.689 19.495 -3.664 1.00 56.25 97 THR A O 1
ATOM 749 N N . ASP A 1 98 ? 4.140 17.816 -4.038 1.00 64.81 98 ASP A N 1
ATOM 750 C CA . ASP A 1 98 ? 3.141 16.884 -4.566 1.00 64.81 98 ASP A CA 1
ATOM 751 C C . ASP A 1 98 ? 3.106 15.605 -3.726 1.00 64.81 98 ASP A C 1
ATOM 753 O O . ASP A 1 98 ? 4.067 14.840 -3.666 1.00 64.81 98 ASP A O 1
ATOM 757 N N . ARG A 1 99 ? 2.008 15.445 -2.985 1.00 71.69 99 ARG A N 1
ATOM 758 C CA . ARG A 1 99 ? 1.791 14.364 -2.007 1.00 71.69 99 ARG A CA 1
ATOM 759 C C . ARG A 1 99 ? 0.667 13.429 -2.430 1.00 71.69 99 ARG A C 1
ATOM 761 O O . ARG A 1 99 ? 0.311 12.535 -1.668 1.00 71.69 99 ARG A O 1
ATOM 768 N N . LYS A 1 100 ? 0.054 13.693 -3.586 1.00 80.38 100 LYS A N 1
ATOM 769 C CA . LYS A 1 100 ? -1.093 12.939 -4.073 1.00 80.38 100 LYS A CA 1
ATOM 770 C C . LYS A 1 100 ? -0.619 11.841 -5.007 1.00 80.38 100 LYS A C 1
ATOM 772 O O . LYS A 1 100 ? 0.224 12.053 -5.871 1.00 80.38 100 LYS A O 1
ATOM 777 N N . SER A 1 101 ? -1.212 10.672 -4.852 1.00 79.38 101 SER A N 1
ATOM 778 C CA . SER A 1 101 ? -0.970 9.496 -5.668 1.00 79.38 101 SER A CA 1
ATOM 779 C C . SER A 1 101 ? -1.938 9.516 -6.860 1.00 79.38 101 SER A C 1
ATOM 781 O O . SER A 1 101 ? -3.135 9.310 -6.644 1.00 79.38 101 SER A O 1
ATOM 783 N N . PRO A 1 102 ? -1.481 9.717 -8.116 1.00 75.62 102 PRO A N 1
ATOM 784 C CA . PRO A 1 102 ? -2.341 10.064 -9.264 1.00 75.62 102 PRO A CA 1
ATOM 785 C C . PRO A 1 102 ? -3.494 9.108 -9.626 1.00 75.62 102 PRO A C 1
ATOM 787 O O . PRO A 1 102 ? -4.282 9.426 -10.507 1.00 75.62 102 PRO A O 1
ATOM 790 N N . HIS A 1 103 ? -3.638 7.963 -8.953 1.00 86.44 103 HIS A N 1
ATOM 791 C CA . HIS A 1 103 ? -4.720 6.993 -9.175 1.00 86.44 103 HIS A CA 1
ATOM 792 C C . HIS A 1 103 ? -5.274 6.360 -7.890 1.00 86.44 103 HIS A C 1
ATOM 794 O O . HIS A 1 103 ? -6.098 5.455 -7.963 1.00 86.44 103 HIS A O 1
ATOM 800 N N . PHE A 1 104 ? -4.801 6.779 -6.714 1.00 90.25 104 PHE A N 1
ATOM 801 C CA . PHE A 1 104 ? -5.159 6.139 -5.444 1.00 90.25 104 PHE A CA 1
ATOM 802 C C . PHE A 1 104 ? -5.787 7.105 -4.437 1.00 90.25 104 PHE A C 1
ATOM 804 O O . PHE A 1 104 ? -6.210 6.667 -3.370 1.00 90.25 104 PHE A O 1
ATOM 811 N N . GLU A 1 105 ? -5.889 8.398 -4.754 1.00 92.50 105 GLU A N 1
ATOM 812 C CA . GLU A 1 105 ? -6.469 9.380 -3.830 1.00 92.50 105 GLU A CA 1
ATOM 813 C C . GLU A 1 105 ? -7.901 9.038 -3.420 1.00 92.50 105 GLU A C 1
ATOM 815 O O . GLU A 1 105 ? -8.224 9.156 -2.241 1.00 92.50 105 GLU A O 1
ATOM 820 N N . ASP A 1 106 ? -8.731 8.551 -4.344 1.00 94.06 106 ASP A N 1
ATOM 821 C CA . ASP A 1 106 ? -10.104 8.148 -4.024 1.00 94.06 106 ASP A CA 1
ATOM 822 C C . ASP A 1 106 ? -10.117 6.962 -3.059 1.00 94.06 106 ASP A C 1
ATOM 824 O O . ASP A 1 106 ? -10.788 6.998 -2.029 1.00 94.06 106 ASP A O 1
ATOM 828 N N . PHE A 1 107 ? -9.281 5.951 -3.318 1.00 93.81 107 PHE A N 1
ATOM 829 C CA . PHE A 1 107 ? -9.109 4.826 -2.404 1.00 93.81 107 PHE A CA 1
ATOM 830 C C . PHE A 1 107 ? -8.676 5.303 -1.013 1.00 93.81 107 PHE A C 1
ATOM 832 O O . PHE A 1 107 ? -9.269 4.907 -0.011 1.00 93.81 107 PHE A O 1
ATOM 839 N N . PHE A 1 108 ? -7.671 6.175 -0.928 1.00 94.50 108 PHE A N 1
ATOM 840 C CA . PHE A 1 108 ? -7.168 6.647 0.358 1.00 94.50 108 PHE A CA 1
ATOM 841 C C . PHE A 1 108 ? -8.174 7.519 1.099 1.00 94.50 108 PHE A C 1
ATOM 843 O O . PHE A 1 108 ? -8.311 7.378 2.311 1.00 94.50 108 PHE A O 1
ATOM 850 N N . ARG A 1 109 ? -8.900 8.384 0.393 1.00 94.62 109 ARG A N 1
ATOM 851 C CA . ARG A 1 109 ? -9.927 9.240 0.987 1.00 94.62 109 ARG A CA 1
ATOM 852 C C . ARG A 1 109 ? -11.104 8.428 1.523 1.00 94.62 109 ARG A C 1
ATOM 854 O O . ARG A 1 109 ? -11.638 8.782 2.568 1.00 94.62 109 ARG A O 1
ATOM 861 N N . SER A 1 110 ? -11.483 7.350 0.839 1.00 94.50 110 SER A N 1
ATOM 862 C CA . SER A 1 110 ? -12.585 6.479 1.261 1.00 94.50 110 SER A CA 1
ATOM 863 C C . SER A 1 110 ? -12.201 5.490 2.362 1.00 94.50 110 SER A C 1
ATOM 865 O O . SER A 1 110 ? -13.065 5.099 3.140 1.00 94.50 110 SER A O 1
ATOM 867 N N . ASN A 1 111 ? -10.934 5.067 2.438 1.00 94.25 111 ASN A N 1
ATOM 868 C CA . ASN A 1 111 ? -10.532 3.959 3.313 1.00 94.25 111 ASN A CA 1
ATOM 869 C C . ASN A 1 111 ? -9.639 4.369 4.490 1.00 94.25 111 ASN A C 1
ATOM 871 O O . ASN A 1 111 ? -9.591 3.641 5.479 1.00 94.25 111 ASN A O 1
ATOM 875 N N . LEU A 1 112 ? -8.933 5.504 4.440 1.00 94.31 112 LEU A N 1
ATOM 876 C CA . LEU A 1 112 ? -8.091 5.940 5.557 1.00 94.31 112 LEU A CA 1
ATOM 877 C C . LEU A 1 112 ? -8.861 6.868 6.490 1.00 94.31 112 LEU A C 1
ATOM 879 O O . LEU A 1 112 ? -9.177 8.002 6.131 1.00 94.31 112 LEU A O 1
ATOM 883 N N . LEU A 1 113 ? -9.055 6.431 7.734 1.00 94.44 113 LEU A N 1
ATOM 884 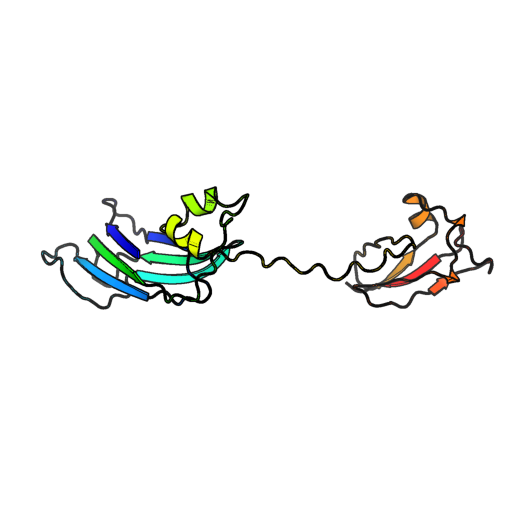C CA . LEU A 1 113 ? -9.745 7.224 8.757 1.00 94.44 113 LEU A CA 1
ATOM 885 C C . LEU A 1 113 ? -9.043 8.567 9.035 1.00 94.44 113 LEU A C 1
ATOM 887 O O . LEU A 1 113 ? -9.678 9.544 9.417 1.00 94.44 113 LEU A O 1
ATOM 891 N N . ASN A 1 114 ? -7.726 8.632 8.823 1.00 93.88 114 ASN A N 1
ATOM 892 C CA . ASN A 1 114 ? -6.893 9.822 9.002 1.00 93.88 114 ASN A CA 1
ATOM 893 C C . ASN A 1 114 ? -6.267 10.326 7.693 1.00 93.88 114 ASN A C 1
ATOM 895 O O . ASN A 1 114 ? -5.158 10.862 7.721 1.00 93.88 114 ASN A O 1
ATOM 899 N N . TYR A 1 115 ? -6.957 10.178 6.556 1.00 93.31 115 TYR A N 1
ATOM 900 C CA . TYR A 1 115 ? -6.465 10.559 5.223 1.00 93.31 115 TYR A CA 1
ATOM 901 C C . TYR A 1 115 ? -5.686 11.893 5.193 1.00 93.31 115 TYR A C 1
ATOM 903 O O . TYR A 1 115 ? -4.540 11.930 4.745 1.00 93.31 115 TYR A O 1
ATOM 911 N N . TYR A 1 116 ? -6.255 12.979 5.731 1.00 90.69 116 TYR A N 1
ATOM 912 C CA . TYR A 1 116 ? -5.609 14.300 5.717 1.00 90.69 116 TYR A CA 1
ATOM 913 C C . TYR A 1 116 ? -4.300 14.354 6.514 1.00 90.69 116 TYR A C 1
ATOM 915 O O . TYR A 1 116 ? -3.367 15.053 6.124 1.00 90.69 116 TYR A O 1
ATOM 923 N N . GLN A 1 117 ? -4.214 13.608 7.617 1.00 89.62 117 GLN A N 1
ATOM 924 C CA . GLN A 1 117 ? -2.984 13.488 8.395 1.00 89.62 117 GLN A CA 1
ATOM 925 C C . GLN A 1 117 ? -1.947 12.660 7.625 1.00 89.62 117 GLN A C 1
ATOM 927 O O . GLN A 1 117 ? -0.781 13.051 7.543 1.00 89.62 117 GLN A O 1
ATOM 932 N N . ALA A 1 118 ? -2.405 11.566 7.012 1.00 90.25 118 ALA A N 1
ATOM 933 C CA . ALA A 1 118 ? -1.598 10.598 6.283 1.00 90.25 118 ALA A CA 1
ATOM 934 C C . ALA A 1 118 ? -0.926 11.170 5.025 1.00 90.25 118 ALA A C 1
ATOM 936 O O . ALA A 1 118 ? 0.168 10.735 4.675 1.00 90.25 118 ALA A O 1
ATOM 937 N N . LEU A 1 119 ? -1.495 12.212 4.404 1.00 88.62 119 LEU A N 1
ATOM 938 C CA . LEU A 1 119 ? -0.845 12.953 3.311 1.00 88.62 119 LEU A CA 1
ATOM 939 C C . LEU A 1 119 ? 0.571 13.432 3.668 1.00 88.62 119 LEU A C 1
ATOM 941 O O . LEU A 1 119 ? 1.431 13.518 2.798 1.00 88.62 119 LEU A O 1
ATOM 945 N N . ASN A 1 120 ? 0.840 13.737 4.941 1.00 86.25 120 ASN A N 1
ATOM 946 C CA . ASN A 1 120 ? 2.160 14.190 5.395 1.00 86.25 120 ASN A CA 1
ATOM 947 C C . ASN A 1 120 ? 3.186 13.055 5.543 1.00 86.25 120 ASN A C 1
ATOM 949 O O . ASN A 1 120 ? 4.350 13.323 5.829 1.00 86.25 120 ASN A O 1
ATOM 953 N N . TRP A 1 121 ? 2.760 11.803 5.388 1.00 87.62 121 TRP A N 1
ATOM 954 C CA . TRP A 1 121 ? 3.554 10.597 5.640 1.00 87.62 121 TRP A CA 1
ATOM 955 C C . TRP A 1 121 ? 3.820 9.785 4.375 1.00 87.62 121 TRP A C 1
ATOM 957 O O . TRP A 1 121 ? 4.239 8.628 4.436 1.00 87.62 121 TRP A O 1
ATOM 967 N N . ARG A 1 122 ? 3.550 10.396 3.224 1.00 86.19 122 ARG A N 1
ATOM 968 C CA . ARG A 1 122 ? 3.732 9.800 1.910 1.00 86.19 122 ARG A CA 1
ATOM 969 C C . ARG A 1 122 ? 5.211 9.607 1.617 1.00 86.19 122 ARG A C 1
ATOM 971 O O . ARG A 1 122 ? 6.016 10.515 1.823 1.00 86.19 122 ARG A O 1
ATOM 978 N N . ILE A 1 123 ? 5.559 8.433 1.102 1.00 79.88 123 ILE A N 1
ATOM 979 C CA . ILE A 1 123 ? 6.871 8.201 0.513 1.00 79.88 123 ILE A CA 1
ATOM 980 C C . ILE A 1 123 ? 6.865 8.875 -0.840 1.00 79.88 123 ILE A C 1
ATOM 982 O O . ILE A 1 123 ? 6.237 8.403 -1.786 1.00 79.88 123 ILE A O 1
ATOM 986 N N . VAL A 1 124 ? 7.598 9.969 -0.940 1.00 73.19 124 VAL A N 1
ATOM 987 C CA . VAL A 1 124 ? 7.834 10.561 -2.244 1.00 73.19 124 VAL A CA 1
ATOM 988 C C . VAL A 1 124 ? 8.944 9.769 -2.924 1.00 73.19 124 VAL A C 1
ATOM 990 O O . VAL A 1 124 ? 9.996 9.558 -2.309 1.00 73.19 124 VAL A O 1
ATOM 993 N N . PRO A 1 125 ? 8.735 9.316 -4.172 1.00 64.88 125 PRO A N 1
ATOM 994 C CA . PRO A 1 125 ? 9.807 8.736 -4.957 1.00 64.88 125 PRO A CA 1
ATOM 995 C C . PRO A 1 125 ? 10.961 9.733 -4.998 1.00 64.88 125 PRO A C 1
ATOM 997 O O . PRO A 1 125 ? 10.801 10.853 -5.488 1.00 64.88 125 PRO A O 1
ATOM 1000 N N . GLN A 1 126 ? 12.123 9.351 -4.468 1.00 63.50 126 GLN A N 1
ATOM 1001 C CA . GLN A 1 126 ? 13.322 10.121 -4.759 1.00 63.50 126 GLN A CA 1
ATOM 1002 C C . GLN A 1 126 ? 13.498 10.105 -6.279 1.00 63.50 126 GLN A C 1
ATOM 1004 O O . GLN A 1 126 ? 13.304 9.040 -6.880 1.00 63.50 126 GLN A O 1
ATOM 1009 N N . PRO A 1 127 ? 13.810 11.249 -6.916 1.00 59.09 127 PRO A N 1
ATOM 1010 C CA . PRO A 1 127 ? 14.150 11.255 -8.325 1.00 59.09 127 PRO A CA 1
ATOM 1011 C C . PRO A 1 127 ? 15.268 10.238 -8.505 1.00 59.09 127 PRO A C 1
ATOM 1013 O O . PRO A 1 127 ? 16.369 10.395 -7.981 1.00 59.09 127 PRO A O 1
ATOM 1016 N N . ILE A 1 128 ? 14.934 9.134 -9.168 1.00 55.53 128 ILE A N 1
ATOM 1017 C CA . ILE A 1 128 ? 15.895 8.092 -9.473 1.00 55.53 128 ILE A CA 1
ATOM 1018 C C . ILE A 1 128 ? 16.898 8.805 -10.364 1.00 55.53 128 ILE A C 1
ATOM 1020 O O . ILE A 1 128 ? 16.535 9.235 -11.461 1.00 55.53 128 ILE A O 1
ATOM 1024 N N . HIS A 1 129 ? 18.127 9.001 -9.882 1.00 60.66 129 HIS A N 1
ATOM 1025 C CA . HIS A 1 129 ? 19.211 9.397 -10.761 1.00 60.66 129 HIS A CA 1
ATOM 1026 C C . HIS A 1 129 ? 19.229 8.347 -11.859 1.00 60.66 129 HIS A C 1
ATOM 1028 O O . HIS A 1 129 ? 19.539 7.181 -11.601 1.00 60.66 129 HIS A O 1
ATOM 1034 N N . ALA A 1 130 ? 18.772 8.735 -13.051 1.00 58.94 130 ALA A N 1
ATOM 1035 C CA . ALA A 1 130 ? 18.805 7.856 -14.195 1.00 58.94 130 ALA A CA 1
ATOM 1036 C C . ALA A 1 130 ? 20.247 7.368 -14.282 1.00 58.94 130 ALA A C 1
ATOM 1038 O O . ALA A 1 130 ? 21.174 8.185 -14.306 1.00 58.94 130 ALA A O 1
ATOM 1039 N N . ALA A 1 131 ? 20.437 6.046 -14.250 1.00 59.12 131 ALA A N 1
ATOM 1040 C CA . ALA A 1 131 ? 21.734 5.488 -14.577 1.00 59.12 131 ALA A CA 1
ATOM 1041 C C . ALA A 1 131 ? 22.170 6.168 -15.883 1.00 59.12 131 ALA A C 1
ATOM 1043 O O . ALA A 1 131 ? 21.315 6.300 -16.771 1.00 59.12 131 ALA A O 1
ATOM 1044 N N . PRO A 1 132 ? 23.421 6.661 -15.981 1.00 60.94 132 PRO A N 1
ATOM 1045 C CA . PRO A 1 132 ? 23.885 7.333 -17.184 1.00 60.94 132 PRO A CA 1
ATOM 1046 C C . PRO A 1 132 ? 23.453 6.485 -18.367 1.00 60.94 132 PRO A C 1
ATOM 1048 O O . PRO A 1 132 ? 23.658 5.264 -18.348 1.00 60.94 132 PRO A O 1
ATOM 1051 N N . ALA A 1 133 ? 22.744 7.115 -19.309 1.00 59.00 133 ALA A N 1
ATOM 1052 C CA . ALA A 1 133 ? 22.212 6.426 -20.467 1.00 59.00 133 ALA A CA 1
ATOM 1053 C C . ALA A 1 133 ? 23.351 5.576 -21.023 1.00 59.00 133 ALA A C 1
ATOM 1055 O O . ALA A 1 133 ? 24.406 6.108 -21.379 1.00 59.00 133 ALA A O 1
ATOM 1056 N N . ARG A 1 134 ? 23.185 4.246 -21.007 1.00 53.97 134 ARG A N 1
ATOM 1057 C CA . ARG A 1 134 ? 24.136 3.393 -21.714 1.00 53.97 134 ARG A CA 1
ATOM 1058 C C . ARG A 1 134 ? 24.192 3.961 -23.129 1.00 53.97 134 ARG A C 1
ATOM 1060 O O . ARG A 1 134 ? 23.110 4.212 -23.672 1.00 53.97 134 ARG A O 1
ATOM 1067 N N . PRO A 1 135 ? 25.388 4.206 -23.694 1.00 57.72 135 PRO A N 1
ATOM 1068 C CA . PRO A 1 135 ? 25.485 4.654 -25.073 1.00 57.72 135 PRO A CA 1
ATOM 1069 C C . PRO A 1 135 ? 24.584 3.741 -25.893 1.00 57.72 135 PRO A C 1
ATOM 1071 O O . PRO A 1 135 ? 24.626 2.518 -25.705 1.00 57.72 135 PRO A O 1
ATOM 1074 N N . SER A 1 136 ? 23.687 4.355 -26.671 1.00 52.84 136 SER A N 1
ATOM 1075 C CA . SER A 1 136 ? 22.773 3.632 -27.546 1.00 52.84 136 SER A CA 1
ATOM 1076 C C . SER A 1 136 ? 23.613 2.601 -28.277 1.00 52.84 136 SER A C 1
ATOM 1078 O O . SER A 1 136 ? 24.542 2.957 -28.999 1.00 52.84 136 SER A O 1
ATOM 1080 N N . VAL A 1 137 ? 23.390 1.320 -27.988 1.00 56.06 137 VAL A N 1
ATOM 1081 C CA . VAL A 1 137 ? 24.094 0.283 -28.725 1.00 56.06 137 VAL A CA 1
ATOM 1082 C C . VAL A 1 137 ? 23.484 0.345 -30.111 1.00 56.06 137 VAL A C 1
ATOM 1084 O O . VAL A 1 137 ? 22.343 -0.063 -30.283 1.00 56.06 137 VAL A O 1
ATOM 1087 N N . GLU A 1 138 ? 24.232 0.906 -31.060 1.00 60.19 138 GLU A N 1
ATOM 1088 C CA . GLU A 1 138 ? 23.834 1.087 -32.464 1.00 60.19 138 GLU A CA 1
ATOM 1089 C C . GLU A 1 138 ? 23.474 -0.238 -33.154 1.00 60.19 138 GLU A C 1
ATOM 1091 O O . GLU A 1 138 ? 22.904 -0.248 -34.240 1.00 60.19 138 GLU A O 1
ATOM 1096 N N . SER A 1 139 ? 23.767 -1.376 -32.520 1.00 66.69 139 SER A N 1
ATOM 1097 C CA . SER A 1 139 ? 23.408 -2.697 -33.017 1.00 66.69 139 SER A CA 1
ATOM 1098 C C . SER A 1 139 ? 21.971 -3.085 -32.631 1.00 66.69 139 SER A C 1
ATOM 1100 O O . SER A 1 139 ? 21.618 -3.028 -31.445 1.00 66.69 139 SER A O 1
ATOM 1102 N N . PRO A 1 140 ? 21.159 -3.567 -33.588 1.00 75.44 140 PRO A N 1
ATOM 1103 C CA . PRO A 1 140 ? 19.799 -4.018 -33.321 1.00 75.44 140 PRO A CA 1
ATOM 1104 C C . PRO A 1 140 ? 19.790 -5.162 -32.297 1.00 75.44 140 PRO A C 1
ATOM 1106 O O . PRO A 1 140 ? 20.615 -6.076 -32.338 1.00 75.44 140 PRO A O 1
ATOM 1109 N N . ARG A 1 141 ? 18.846 -5.110 -31.351 1.00 85.00 141 ARG A N 1
ATOM 1110 C CA . ARG A 1 141 ? 18.652 -6.134 -30.316 1.00 85.00 141 ARG A CA 1
ATOM 1111 C C . ARG A 1 141 ? 17.246 -6.701 -30.411 1.00 85.00 141 ARG A C 1
ATOM 1113 O O . ARG A 1 141 ? 16.275 -5.950 -30.409 1.00 85.00 141 ARG A O 1
ATOM 1120 N N . TYR A 1 142 ? 17.144 -8.025 -30.388 1.00 87.44 142 TYR A N 1
ATOM 1121 C CA . TYR A 1 142 ? 15.870 -8.736 -30.426 1.00 87.44 142 TYR A CA 1
ATOM 1122 C C . TYR A 1 142 ? 15.690 -9.569 -29.162 1.00 87.44 142 TYR A C 1
ATOM 1124 O O . TYR A 1 142 ? 16.629 -10.195 -28.666 1.00 87.44 142 TYR A O 1
ATOM 1132 N N . LYS A 1 143 ? 14.472 -9.561 -28.615 1.00 90.69 143 LYS A N 1
ATOM 1133 C CA . LYS A 1 143 ? 14.134 -10.339 -27.422 1.00 90.69 143 LYS A CA 1
ATOM 1134 C C . LYS A 1 143 ? 13.649 -11.725 -27.832 1.00 90.69 143 LYS A C 1
ATOM 1136 O O . LYS A 1 143 ? 12.596 -11.852 -28.447 1.00 90.69 143 LYS A O 1
ATOM 1141 N N . VAL A 1 144 ? 14.376 -12.757 -27.417 1.00 89.62 144 VAL A N 1
ATOM 1142 C CA . VAL A 1 144 ? 13.959 -14.152 -27.601 1.00 89.62 144 VAL A CA 1
ATOM 1143 C C . VAL A 1 144 ? 13.158 -14.601 -26.382 1.00 89.62 144 VAL A C 1
ATOM 1145 O O . VAL A 1 144 ? 13.656 -14.598 -25.257 1.00 89.62 144 VAL A O 1
ATOM 1148 N N . MET A 1 145 ? 11.895 -14.964 -26.596 1.00 90.94 145 MET A N 1
ATOM 1149 C CA . MET A 1 145 ? 11.018 -15.473 -25.542 1.00 90.94 145 MET A CA 1
ATOM 1150 C C . MET A 1 145 ? 11.158 -16.992 -25.436 1.00 90.94 145 MET A C 1
ATOM 1152 O O . MET A 1 145 ? 10.961 -17.703 -26.419 1.00 90.94 145 MET A O 1
ATOM 1156 N N . ILE A 1 146 ? 11.450 -17.499 -24.237 1.00 91.25 146 ILE A N 1
ATOM 1157 C CA . ILE A 1 146 ? 11.586 -18.940 -23.982 1.00 91.25 146 ILE A CA 1
ATOM 1158 C C . ILE A 1 146 ? 10.404 -19.478 -23.179 1.00 91.25 146 ILE A C 1
ATOM 1160 O O . ILE A 1 146 ? 9.866 -18.801 -22.302 1.00 91.25 146 ILE A O 1
ATOM 1164 N N . LYS A 1 147 ? 10.001 -20.719 -23.469 1.00 92.19 147 LYS A N 1
ATOM 1165 C CA . LYS A 1 147 ? 8.914 -21.408 -22.749 1.00 92.19 147 LYS A CA 1
ATOM 1166 C C . LYS A 1 147 ? 9.435 -22.266 -21.593 1.00 92.19 147 LYS A C 1
ATOM 1168 O O . LYS A 1 147 ? 8.764 -22.373 -20.568 1.00 92.19 147 LYS A O 1
ATOM 1173 N N . LYS A 1 148 ? 10.606 -22.888 -21.755 1.00 94.69 148 LYS A N 1
ATOM 1174 C CA . LYS A 1 148 ? 11.240 -23.797 -20.788 1.00 94.69 148 LYS A CA 1
ATOM 1175 C C . LYS A 1 148 ? 12.759 -23.585 -20.802 1.00 94.69 148 LYS A C 1
ATOM 1177 O O . LYS A 1 148 ? 13.288 -23.006 -21.740 1.00 94.69 148 LYS A O 1
ATOM 1182 N N . THR A 1 149 ? 13.452 -24.037 -19.762 1.00 95.31 149 THR A N 1
ATOM 1183 C CA . THR A 1 149 ? 14.923 -24.100 -19.756 1.00 95.31 149 THR A CA 1
ATOM 1184 C C . THR A 1 149 ? 15.381 -25.236 -20.677 1.00 95.31 149 THR A C 1
ATOM 1186 O O . THR A 1 149 ? 14.803 -26.322 -20.617 1.00 95.31 149 THR A O 1
ATOM 1189 N N . GLY A 1 150 ? 16.385 -25.005 -21.527 1.00 95.50 150 GLY A N 1
ATOM 1190 C CA . GLY A 1 150 ? 16.905 -26.020 -22.449 1.00 95.50 150 GLY A CA 1
ATOM 1191 C C . GLY A 1 150 ? 17.701 -25.453 -23.627 1.00 95.50 150 GLY A C 1
ATOM 1192 O O . GLY A 1 150 ? 17.954 -24.252 -23.696 1.00 95.50 150 GLY A O 1
ATOM 1193 N N . LEU A 1 151 ? 18.093 -26.324 -24.561 1.00 95.69 151 LEU A N 1
ATOM 1194 C CA . LEU A 1 151 ? 18.711 -25.928 -25.831 1.00 95.69 151 LEU A CA 1
ATOM 1195 C C . LEU A 1 151 ? 17.657 -25.412 -26.815 1.00 95.69 151 LEU A C 1
ATOM 1197 O O . LEU A 1 151 ? 16.620 -26.042 -27.018 1.00 95.69 151 LEU A O 1
ATOM 1201 N N . TYR A 1 152 ? 17.961 -24.286 -27.451 1.00 95.69 152 TYR A N 1
ATOM 1202 C CA . TYR A 1 152 ? 17.142 -23.641 -28.470 1.00 95.69 152 TYR A CA 1
ATOM 1203 C C . TYR A 1 152 ? 17.953 -23.444 -29.747 1.00 95.69 152 TYR A C 1
ATOM 1205 O O . TYR A 1 152 ? 19.156 -23.193 -29.685 1.00 95.69 152 TYR A O 1
ATOM 1213 N N . LYS A 1 153 ? 17.277 -23.526 -30.897 1.00 94.31 153 LYS A N 1
ATOM 1214 C CA . LYS A 1 153 ? 17.822 -23.177 -32.211 1.00 94.31 153 LYS A CA 1
ATOM 1215 C C . LYS A 1 153 ? 16.974 -22.058 -32.809 1.00 94.31 153 LYS A C 1
ATOM 1217 O O . LYS A 1 153 ? 15.760 -22.208 -32.880 1.00 94.31 153 LYS A O 1
ATOM 1222 N N . ILE A 1 154 ? 17.618 -20.972 -33.220 1.00 93.50 154 ILE A N 1
ATOM 1223 C CA . ILE A 1 154 ? 17.022 -19.908 -34.033 1.00 93.50 154 ILE A CA 1
ATOM 1224 C C . ILE A 1 154 ? 17.302 -20.245 -35.492 1.00 93.50 154 ILE A C 1
ATOM 1226 O O . ILE A 1 154 ? 18.460 -20.454 -35.869 1.00 93.50 154 ILE A O 1
ATOM 1230 N N . LEU A 1 155 ? 16.243 -20.312 -36.289 1.00 93.56 155 LEU A N 1
ATOM 1231 C CA . LEU A 1 155 ? 16.300 -20.508 -37.730 1.00 93.56 155 LEU A CA 1
ATOM 1232 C C . LEU A 1 155 ? 16.261 -19.154 -38.458 1.00 93.56 155 LEU A C 1
ATOM 1234 O O . LEU A 1 155 ? 15.700 -18.190 -37.933 1.00 93.56 155 LEU A O 1
ATOM 1238 N N . PRO A 1 156 ? 16.779 -19.076 -39.696 1.00 92.00 156 PRO A N 1
ATOM 1239 C CA . PRO A 1 156 ? 16.656 -17.875 -40.525 1.00 92.00 156 PRO A CA 1
ATOM 1240 C C . PRO A 1 156 ? 15.200 -17.407 -40.670 1.00 92.00 156 PRO A C 1
ATOM 1242 O O . PRO A 1 156 ? 14.916 -16.213 -40.591 1.00 92.00 156 PRO A O 1
ATOM 1245 N N . SER A 1 157 ? 14.264 -18.358 -40.788 1.00 92.62 157 SER A N 1
ATOM 1246 C CA . SER A 1 157 ? 12.826 -18.086 -40.867 1.00 92.62 157 SER A CA 1
ATOM 1247 C C . SER A 1 157 ? 12.279 -17.367 -39.634 1.00 92.62 157 SER A C 1
ATOM 1249 O O . SER A 1 157 ? 11.391 -16.530 -39.761 1.00 92.62 157 SER A O 1
ATOM 1251 N N . ASP A 1 158 ? 12.806 -17.653 -38.440 1.00 91.44 158 ASP A N 1
ATOM 1252 C CA . ASP A 1 158 ? 12.342 -17.017 -37.201 1.00 91.44 158 ASP A CA 1
ATOM 1253 C C . ASP A 1 158 ? 12.640 -15.513 -37.201 1.00 91.44 158 ASP A C 1
ATOM 1255 O O . ASP A 1 158 ? 11.866 -14.723 -36.660 1.00 91.44 158 ASP A O 1
ATOM 1259 N N . LEU A 1 159 ? 13.746 -15.116 -37.838 1.00 90.1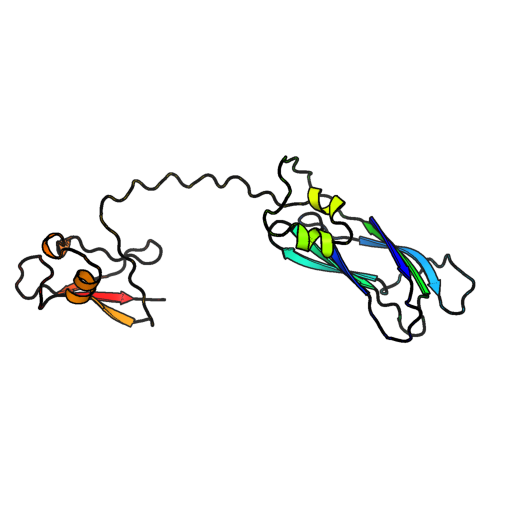2 159 LEU A N 1
ATOM 1260 C CA . LEU A 1 159 ? 14.173 -13.725 -37.958 1.00 90.12 159 LEU A CA 1
ATOM 1261 C C . LEU A 1 159 ? 13.495 -13.020 -39.140 1.00 90.12 159 LEU A C 1
ATOM 1263 O O . LEU A 1 159 ? 13.009 -11.898 -38.987 1.00 90.12 159 LEU A O 1
ATOM 1267 N N . SER A 1 160 ? 13.393 -13.671 -40.303 1.00 90.88 160 SER A N 1
ATOM 1268 C CA . SER A 1 160 ? 12.715 -13.072 -41.461 1.00 90.88 160 SER A CA 1
ATOM 1269 C C . SER A 1 160 ? 11.222 -12.845 -41.201 1.00 90.88 160 SER A C 1
ATOM 1271 O O . SER A 1 160 ? 10.673 -11.837 -41.639 1.00 90.88 160 SER A O 1
ATOM 1273 N N . ASN A 1 161 ? 10.570 -13.725 -40.428 1.00 90.75 161 ASN A N 1
ATOM 1274 C CA . ASN A 1 161 ? 9.155 -13.591 -40.054 1.00 90.75 161 ASN A CA 1
ATOM 1275 C C . ASN A 1 161 ? 8.858 -12.342 -39.209 1.00 90.75 161 ASN A C 1
ATOM 1277 O O . ASN A 1 161 ? 7.715 -11.891 -39.173 1.00 90.75 161 ASN A O 1
ATOM 1281 N N . ILE A 1 162 ? 9.866 -11.775 -38.539 1.00 88.62 162 ILE A N 1
ATOM 1282 C CA . ILE A 1 162 ? 9.747 -10.523 -37.777 1.00 88.62 162 ILE A CA 1
ATOM 1283 C C . ILE A 1 162 ? 10.344 -9.318 -38.523 1.00 88.62 162 ILE A C 1
ATOM 1285 O O . ILE A 1 162 ? 10.538 -8.261 -37.927 1.00 88.62 162 ILE A O 1
ATOM 1289 N N . GLY A 1 163 ? 10.621 -9.468 -39.824 1.00 88.25 163 GLY A N 1
ATOM 1290 C CA . GLY A 1 163 ? 11.062 -8.386 -40.707 1.00 88.25 163 GLY A CA 1
ATOM 1291 C C . GLY A 1 163 ? 12.563 -8.091 -40.684 1.00 88.25 163 GLY A C 1
ATOM 1292 O O . GLY A 1 163 ? 12.967 -7.019 -41.127 1.00 88.25 163 GLY A O 1
ATOM 1293 N N . ILE A 1 164 ? 13.399 -9.000 -40.171 1.00 87.75 164 ILE A N 1
ATOM 1294 C CA . ILE A 1 164 ? 14.860 -8.832 -40.201 1.00 87.75 164 ILE A CA 1
ATOM 1295 C C . ILE A 1 164 ? 15.391 -9.169 -41.595 1.00 87.75 164 ILE A C 1
ATOM 1297 O O . ILE A 1 164 ? 15.152 -10.264 -42.109 1.00 87.75 164 ILE A O 1
ATOM 1301 N N . ASP A 1 165 ? 16.169 -8.255 -42.180 1.00 88.50 165 ASP A N 1
ATOM 1302 C CA . ASP A 1 165 ? 16.915 -8.530 -43.407 1.00 88.50 165 ASP A CA 1
ATOM 1303 C C . ASP A 1 165 ? 18.156 -9.373 -43.096 1.00 88.50 165 ASP A C 1
ATOM 1305 O O . ASP A 1 165 ? 19.168 -8.868 -42.602 1.00 88.50 165 ASP A O 1
ATOM 1309 N N . LEU A 1 166 ? 18.082 -10.665 -43.416 1.00 87.31 166 LEU A N 1
ATOM 1310 C CA . LEU A 1 166 ? 19.149 -11.638 -43.173 1.00 87.31 166 LEU A CA 1
ATOM 1311 C C . LEU A 1 166 ? 20.474 -11.260 -43.854 1.00 87.31 166 LEU A C 1
ATOM 1313 O O . LEU A 1 166 ? 21.534 -11.639 -43.367 1.00 87.31 166 LEU A O 1
ATOM 1317 N N . ARG A 1 167 ? 20.443 -10.452 -44.924 1.00 83.38 167 ARG A N 1
ATOM 1318 C CA . ARG A 1 167 ? 21.654 -9.968 -45.615 1.00 83.38 167 ARG A CA 1
ATOM 1319 C C . ARG A 1 167 ? 22.519 -9.063 -44.738 1.00 83.38 167 ARG A C 1
ATOM 1321 O O . ARG A 1 167 ? 23.708 -8.919 -44.994 1.00 83.38 167 ARG A O 1
ATOM 1328 N N . THR A 1 168 ? 21.926 -8.459 -43.710 1.00 82.44 168 THR A N 1
ATOM 1329 C CA . THR A 1 168 ? 22.625 -7.596 -42.746 1.00 82.44 168 THR A CA 1
ATOM 1330 C C . THR A 1 168 ? 23.171 -8.356 -41.536 1.00 82.44 168 THR A C 1
ATOM 1332 O O . THR A 1 168 ? 23.829 -7.764 -40.683 1.00 82.44 168 THR A O 1
ATOM 1335 N N . VAL A 1 169 ? 22.907 -9.663 -41.443 1.00 85.31 169 VAL A N 1
ATOM 1336 C CA . VAL A 1 169 ? 23.300 -10.493 -40.304 1.00 85.31 169 VAL A CA 1
ATOM 1337 C C . VAL A 1 169 ? 24.619 -11.201 -40.612 1.00 85.31 169 VAL A C 1
ATOM 1339 O O . VAL A 1 169 ? 24.656 -12.141 -41.403 1.00 85.31 169 VAL A O 1
ATOM 1342 N N . ASP A 1 170 ? 25.695 -10.769 -39.952 1.00 86.75 170 ASP A N 1
ATOM 1343 C CA . ASP A 1 170 ? 26.978 -11.482 -39.921 1.00 86.75 170 ASP A CA 1
ATOM 1344 C C . ASP A 1 170 ? 26.992 -12.455 -38.734 1.00 86.75 170 ASP A C 1
ATOM 1346 O O . ASP A 1 170 ? 26.942 -12.037 -37.566 1.00 86.75 170 ASP A O 1
ATOM 1350 N N . LEU A 1 171 ? 27.093 -13.755 -39.024 1.00 87.31 171 LEU A N 1
ATOM 1351 C CA . LEU A 1 171 ? 27.095 -14.817 -38.016 1.00 87.31 171 LEU A CA 1
ATOM 1352 C C . LEU A 1 171 ? 28.232 -14.683 -36.990 1.00 87.31 171 LEU A C 1
ATOM 1354 O O . LEU A 1 171 ? 28.077 -15.111 -35.844 1.00 87.31 171 LEU A O 1
ATOM 1358 N N . ARG A 1 172 ? 29.352 -14.047 -37.352 1.00 84.94 172 ARG A N 1
ATOM 1359 C CA . ARG A 1 172 ? 30.514 -13.837 -36.468 1.00 84.94 172 ARG A CA 1
ATOM 1360 C C . ARG A 1 172 ? 30.255 -12.785 -35.394 1.00 84.94 172 ARG A C 1
ATOM 1362 O O . ARG A 1 172 ? 30.951 -12.751 -34.380 1.00 84.94 172 ARG A O 1
ATOM 1369 N N . THR A 1 173 ? 29.253 -11.935 -35.602 1.00 85.62 173 THR A N 1
ATOM 1370 C CA . THR A 1 173 ? 28.905 -10.831 -34.694 1.00 85.62 173 THR A CA 1
ATOM 1371 C C . THR A 1 173 ? 27.785 -11.187 -33.716 1.00 85.62 173 THR A C 1
ATOM 1373 O O . THR A 1 173 ? 27.461 -10.402 -32.820 1.00 85.62 173 THR A O 1
ATOM 1376 N N . ILE A 1 174 ? 27.205 -12.385 -33.848 1.00 87.19 174 ILE A N 1
ATOM 1377 C CA . ILE A 1 174 ? 26.072 -12.821 -33.037 1.00 87.19 174 ILE A CA 1
ATOM 1378 C C . ILE A 1 174 ? 26.459 -12.899 -31.562 1.00 87.19 174 ILE A C 1
ATOM 1380 O O . ILE A 1 174 ? 27.408 -13.570 -31.149 1.00 87.19 174 ILE A O 1
ATOM 1384 N N . ARG A 1 175 ? 25.647 -12.240 -30.737 1.00 89.31 175 ARG A N 1
ATOM 1385 C CA . ARG A 1 175 ? 25.761 -12.267 -29.284 1.00 89.31 175 ARG A CA 1
ATOM 1386 C C . ARG A 1 175 ? 24.393 -12.488 -28.667 1.00 89.31 175 ARG A C 1
ATOM 1388 O O . ARG A 1 175 ? 23.443 -11.783 -28.989 1.00 89.31 175 ARG A O 1
ATOM 1395 N N . ILE A 1 176 ? 24.330 -13.415 -27.716 1.00 91.38 176 ILE A N 1
ATOM 1396 C CA . ILE A 1 176 ? 23.143 -13.642 -26.897 1.00 91.38 176 ILE A CA 1
ATOM 1397 C C . ILE A 1 176 ? 23.470 -13.273 -25.451 1.00 91.38 176 ILE A C 1
ATOM 1399 O O . ILE A 1 176 ? 24.531 -13.617 -24.927 1.00 91.38 176 ILE A O 1
ATOM 1403 N N . GLU A 1 177 ? 22.562 -12.535 -24.817 1.00 91.69 177 GLU A N 1
ATOM 1404 C CA . GLU A 1 177 ? 22.685 -12.078 -23.435 1.00 91.69 177 GLU A CA 1
ATOM 1405 C C . GLU A 1 177 ? 21.419 -12.448 -22.654 1.00 91.69 177 GLU A C 1
ATOM 1407 O O . GLU A 1 177 ? 20.307 -12.312 -23.164 1.00 91.69 177 GLU A O 1
ATOM 1412 N N . ASN A 1 178 ? 21.576 -12.860 -21.395 1.00 89.50 178 ASN A N 1
ATOM 1413 C CA . ASN A 1 178 ? 20.475 -13.030 -20.450 1.00 89.50 178 ASN A CA 1
ATOM 1414 C C . ASN A 1 178 ? 20.751 -12.192 -19.200 1.00 89.50 178 ASN A C 1
ATOM 1416 O O . ASN A 1 178 ? 21.790 -12.349 -18.564 1.00 89.50 178 ASN A O 1
ATOM 1420 N N . ARG A 1 179 ? 19.841 -11.268 -18.865 1.00 86.94 179 ARG A N 1
ATOM 1421 C CA . ARG A 1 179 ? 19.977 -10.338 -17.721 1.00 86.94 179 ARG A CA 1
ATOM 1422 C C . ARG A 1 179 ? 21.336 -9.608 -17.676 1.00 86.94 179 ARG A C 1
ATOM 1424 O O . ARG A 1 179 ? 21.871 -9.337 -16.609 1.00 86.94 179 ARG A O 1
ATOM 1431 N N . GLY A 1 180 ? 21.886 -9.284 -18.849 1.00 85.38 180 GLY A N 1
ATOM 1432 C CA . GLY A 1 180 ? 23.166 -8.580 -18.995 1.00 85.38 180 GLY A CA 1
ATOM 1433 C C . GLY A 1 180 ? 24.413 -9.470 -18.992 1.00 85.38 180 GLY A C 1
ATOM 1434 O O . GLY A 1 180 ? 25.510 -8.941 -19.143 1.00 85.38 180 GLY A O 1
ATOM 1435 N N . LEU A 1 181 ? 24.267 -10.792 -18.867 1.00 85.69 181 LEU A N 1
ATOM 1436 C CA . LEU A 1 181 ? 25.368 -11.751 -18.958 1.00 85.69 181 LEU A CA 1
ATOM 1437 C C . LEU A 1 181 ? 25.397 -12.396 -20.344 1.00 85.69 181 LEU A C 1
ATOM 1439 O O . LEU A 1 181 ? 24.374 -12.898 -20.812 1.00 85.69 181 LEU A O 1
ATOM 1443 N N . LYS A 1 182 ? 26.567 -12.403 -20.994 1.00 89.25 182 LYS A N 1
ATOM 1444 C CA . LYS A 1 182 ? 26.777 -13.118 -22.260 1.00 89.25 182 LYS A CA 1
ATOM 1445 C C . LYS A 1 182 ? 26.602 -14.616 -22.021 1.00 89.25 182 LYS A C 1
ATOM 1447 O O . LYS A 1 182 ? 27.246 -15.174 -21.136 1.00 89.25 182 LYS A O 1
ATOM 1452 N N . ILE A 1 183 ? 25.767 -15.257 -22.831 1.00 91.81 183 ILE A N 1
ATOM 1453 C CA . ILE A 1 183 ? 25.608 -16.712 -22.827 1.00 91.81 183 ILE A CA 1
ATOM 1454 C C . ILE A 1 183 ? 26.273 -17.319 -24.061 1.00 91.81 183 ILE A C 1
ATOM 1456 O O . ILE A 1 183 ? 26.424 -16.659 -25.092 1.00 91.81 183 ILE A O 1
ATOM 1460 N N . GLY A 1 184 ? 26.702 -18.575 -23.940 1.00 90.94 184 GLY A N 1
ATOM 1461 C CA . GLY A 1 184 ? 27.281 -19.319 -25.052 1.00 90.94 184 GLY A CA 1
ATOM 1462 C C . GLY A 1 184 ? 26.253 -19.530 -26.163 1.00 90.94 184 GLY A C 1
ATOM 1463 O O . GLY A 1 184 ? 25.150 -20.014 -25.907 1.00 90.94 184 GLY A O 1
ATOM 1464 N N . ALA A 1 185 ? 26.635 -19.174 -27.385 1.00 91.44 185 ALA A N 1
ATOM 1465 C CA . ALA A 1 185 ? 25.873 -19.426 -28.597 1.00 91.44 185 ALA A CA 1
ATOM 1466 C C . ALA A 1 185 ? 26.816 -19.994 -29.660 1.00 91.44 185 ALA A C 1
ATOM 1468 O O . ALA A 1 185 ? 27.979 -19.598 -29.738 1.00 91.44 185 ALA A O 1
ATOM 1469 N N . HIS A 1 186 ? 26.310 -20.921 -30.459 1.00 91.81 186 HIS A N 1
ATOM 1470 C CA . HIS A 1 186 ? 27.031 -21.552 -31.550 1.00 91.81 186 HIS A CA 1
ATOM 1471 C C . HIS A 1 186 ? 26.289 -21.285 -32.857 1.00 91.81 186 HIS A C 1
ATOM 1473 O O . HIS A 1 186 ? 25.124 -21.662 -32.997 1.00 91.81 186 HIS A O 1
ATOM 1479 N N . ALA A 1 187 ? 26.956 -20.614 -33.793 1.00 91.88 187 ALA A N 1
ATOM 1480 C CA . ALA A 1 187 ? 26.456 -20.439 -35.147 1.00 91.88 187 ALA A CA 1
ATOM 1481 C C . ALA A 1 187 ? 26.796 -21.687 -35.970 1.00 91.88 187 ALA A C 1
ATOM 1483 O O . ALA A 1 187 ? 27.956 -22.079 -36.061 1.00 91.88 187 ALA A O 1
ATOM 1484 N N . ILE A 1 188 ? 25.768 -22.304 -36.540 1.00 92.31 188 ILE A N 1
ATOM 1485 C CA . ILE A 1 188 ? 25.873 -23.354 -37.544 1.00 92.31 188 ILE A CA 1
ATOM 1486 C C . ILE A 1 188 ? 25.840 -22.642 -38.890 1.00 92.31 188 ILE A C 1
ATOM 1488 O O . ILE A 1 188 ? 24.795 -22.114 -39.254 1.00 92.31 188 ILE A O 1
ATOM 1492 N N . ASP A 1 189 ? 26.974 -22.641 -39.577 1.00 91.81 189 ASP A N 1
ATOM 1493 C CA . ASP A 1 189 ? 27.163 -22.100 -40.922 1.00 91.81 189 ASP A CA 1
ATOM 1494 C C . ASP A 1 189 ? 27.586 -23.269 -41.821 1.00 91.81 189 ASP A C 1
ATOM 1496 O O . ASP A 1 189 ? 28.732 -23.722 -41.766 1.00 91.81 189 ASP A O 1
ATOM 1500 N N . GLN A 1 190 ? 26.641 -23.864 -42.553 1.00 88.50 190 GLN A N 1
ATOM 1501 C CA . GLN A 1 190 ? 26.923 -25.099 -43.297 1.00 88.50 190 GLN A CA 1
ATOM 1502 C C . GLN A 1 190 ? 27.792 -24.853 -44.529 1.00 88.50 190 GLN A C 1
ATOM 1504 O O . GLN A 1 190 ? 28.615 -25.697 -44.892 1.00 88.50 190 GLN A O 1
ATOM 1509 N N . ASN A 1 191 ? 27.591 -23.723 -45.198 1.00 88.88 191 ASN A N 1
ATOM 1510 C CA . ASN A 1 191 ? 28.286 -23.385 -46.437 1.00 88.88 191 ASN A CA 1
ATOM 1511 C C . ASN A 1 191 ? 29.505 -22.473 -46.209 1.00 88.88 191 ASN A C 1
ATOM 1513 O O . ASN A 1 191 ? 30.232 -22.201 -47.162 1.00 88.88 191 ASN A O 1
ATOM 1517 N N . HIS A 1 192 ? 29.770 -22.095 -44.955 1.00 87.94 192 HIS A N 1
ATOM 1518 C CA . HIS A 1 192 ? 30.911 -21.300 -44.504 1.00 87.94 192 HIS A CA 1
ATOM 1519 C C . HIS A 1 192 ? 30.954 -19.899 -45.133 1.00 87.94 192 HIS A C 1
ATOM 1521 O O . HIS A 1 192 ? 32.037 -19.337 -45.336 1.00 87.94 192 HIS A O 1
ATOM 1527 N N . ASN A 1 193 ? 29.790 -19.335 -45.470 1.00 86.62 193 ASN A N 1
ATOM 1528 C CA . ASN A 1 193 ? 29.690 -18.034 -46.132 1.00 86.62 193 ASN A CA 1
ATOM 1529 C C . ASN A 1 193 ? 29.604 -16.853 -45.145 1.00 86.62 193 ASN A C 1
ATOM 1531 O O . ASN A 1 193 ? 29.669 -15.703 -45.575 1.00 86.62 193 ASN A O 1
ATOM 1535 N N . GLY A 1 194 ? 29.498 -17.113 -43.836 1.00 85.56 194 GLY A N 1
ATOM 1536 C CA . GLY A 1 194 ? 29.393 -16.091 -42.793 1.00 85.56 194 GLY A CA 1
ATOM 1537 C C . GLY A 1 194 ? 28.025 -15.407 -42.687 1.00 85.56 194 GLY A C 1
ATOM 1538 O O . GLY A 1 194 ? 27.867 -14.497 -41.869 1.00 85.56 194 GLY A O 1
ATOM 1539 N N . HIS A 1 195 ? 27.036 -15.843 -43.462 1.00 87.81 195 HIS A N 1
ATOM 1540 C CA . HIS A 1 195 ? 25.672 -15.326 -43.479 1.00 87.81 195 HIS A CA 1
ATOM 1541 C C . HIS A 1 195 ? 24.697 -16.348 -42.901 1.00 87.81 195 HIS A C 1
ATOM 1543 O O . HIS A 1 195 ? 24.963 -17.539 -42.895 1.00 87.81 195 HIS A O 1
ATOM 1549 N N . LEU A 1 196 ? 23.557 -15.878 -42.390 1.00 87.50 196 LEU A N 1
ATOM 1550 C CA . LEU A 1 196 ? 22.500 -16.762 -41.904 1.00 87.50 196 LEU A CA 1
ATOM 1551 C C . LEU A 1 196 ? 21.518 -17.076 -43.043 1.00 87.50 196 LEU A C 1
ATOM 1553 O O . LEU A 1 196 ? 20.619 -16.275 -43.313 1.00 87.50 196 LEU A O 1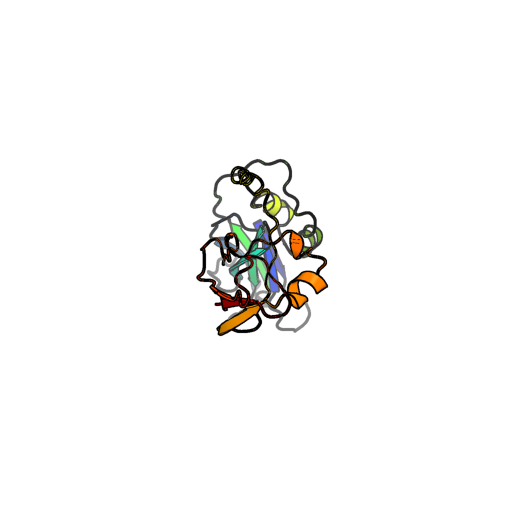
ATOM 1557 N N . ASP A 1 197 ? 21.659 -18.238 -43.683 1.00 86.88 197 ASP A N 1
ATOM 1558 C CA . ASP A 1 197 ? 20.782 -18.688 -44.767 1.00 86.88 197 ASP A CA 1
ATOM 1559 C C . ASP A 1 197 ? 20.086 -20.032 -44.492 1.00 86.88 197 ASP A C 1
ATOM 1561 O O . ASP A 1 197 ? 20.138 -20.580 -43.395 1.00 86.8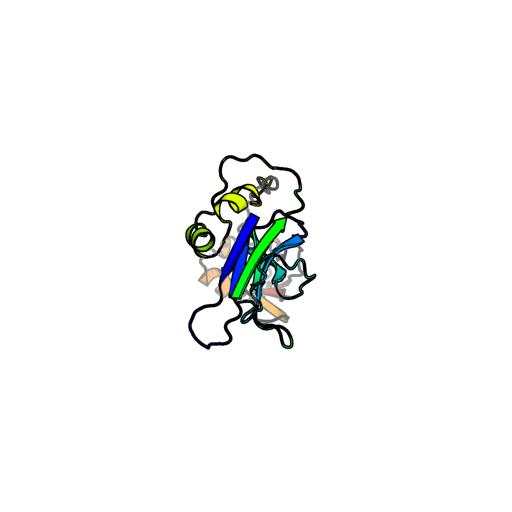8 197 ASP A O 1
ATOM 1565 N N . GLY A 1 198 ? 19.316 -20.531 -45.466 1.00 82.44 198 GLY A N 1
ATOM 1566 C CA . GLY A 1 198 ? 18.278 -21.550 -45.279 1.00 82.44 198 GLY A CA 1
ATOM 1567 C C . GLY A 1 198 ? 18.697 -22.867 -44.609 1.00 82.44 198 GLY A C 1
ATOM 1568 O O . GLY A 1 198 ? 17.814 -23.597 -44.155 1.00 82.44 198 GLY A O 1
ATOM 1569 N N . ARG A 1 199 ? 19.994 -23.195 -44.527 1.00 82.12 199 ARG A N 1
ATOM 1570 C CA . ARG A 1 199 ? 20.488 -24.405 -43.833 1.00 82.12 199 ARG A CA 1
ATOM 1571 C C . ARG A 1 199 ? 21.184 -24.131 -42.500 1.00 82.12 199 ARG A C 1
ATOM 1573 O O . ARG A 1 199 ? 21.543 -25.076 -41.789 1.00 82.12 199 ARG A O 1
ATOM 1580 N N . ASP A 1 200 ? 21.301 -22.869 -42.133 1.00 91.69 200 ASP A N 1
ATOM 1581 C CA . ASP A 1 200 ? 22.066 -22.415 -40.985 1.00 91.69 200 ASP A CA 1
ATOM 1582 C C . ASP A 1 200 ? 21.205 -22.328 -39.721 1.00 91.69 200 ASP A C 1
ATOM 1584 O O . ASP A 1 200 ? 20.024 -22.701 -39.671 1.00 91.69 200 ASP A O 1
ATOM 1588 N N . GLY A 1 201 ? 21.814 -21.876 -38.632 1.00 92.06 201 GLY A N 1
ATOM 1589 C CA . GLY A 1 201 ? 21.070 -21.524 -37.432 1.00 92.06 201 GLY A CA 1
ATOM 1590 C C . GLY A 1 201 ? 21.956 -21.189 -36.252 1.00 92.06 201 GLY A C 1
ATOM 1591 O O . GLY A 1 201 ? 23.144 -21.481 -36.233 1.00 92.06 201 GLY A O 1
ATOM 1592 N N . ILE A 1 202 ? 21.354 -20.603 -35.226 1.00 94.19 202 ILE A N 1
ATOM 1593 C CA . ILE A 1 202 ? 22.064 -20.219 -34.005 1.00 94.19 202 ILE A CA 1
ATOM 1594 C C . ILE A 1 202 ? 21.539 -21.076 -32.861 1.00 94.19 202 ILE A C 1
ATOM 1596 O O . ILE A 1 202 ? 20.354 -21.020 -32.537 1.00 94.19 202 ILE A O 1
ATOM 1600 N N . VAL A 1 203 ? 22.412 -21.869 -32.246 1.00 94.81 203 VAL A N 1
ATOM 1601 C CA . VAL A 1 203 ? 22.076 -22.742 -31.116 1.00 94.81 203 VAL A CA 1
ATOM 1602 C C . VAL A 1 203 ? 22.586 -22.139 -29.818 1.00 94.81 203 VAL A C 1
ATOM 1604 O O . VAL A 1 203 ? 23.732 -21.705 -29.738 1.00 94.81 203 VAL A O 1
ATOM 1607 N N . PHE A 1 204 ? 21.757 -22.129 -28.781 1.00 95.06 204 PHE A N 1
ATOM 1608 C CA . PHE A 1 204 ? 22.147 -21.651 -27.458 1.00 95.06 204 PHE A CA 1
ATOM 1609 C C . PHE A 1 204 ? 21.373 -22.362 -26.353 1.00 95.06 204 PHE A C 1
ATOM 1611 O O . PHE A 1 204 ? 20.273 -22.874 -26.566 1.00 95.06 204 PHE A O 1
ATOM 1618 N N . TYR A 1 205 ? 21.948 -22.386 -25.153 1.00 94.81 205 TYR A N 1
ATOM 1619 C CA . TYR A 1 205 ? 21.268 -22.889 -23.965 1.00 94.81 205 TYR A CA 1
ATOM 1620 C C . TYR A 1 205 ? 20.567 -21.740 -23.242 1.00 94.81 205 TYR A C 1
ATOM 1622 O O . TYR A 1 205 ? 21.207 -20.771 -22.835 1.00 94.81 205 TYR A O 1
ATOM 1630 N N . ALA A 1 206 ? 19.253 -21.844 -23.076 1.00 92.25 206 ALA A N 1
ATOM 1631 C CA . ALA A 1 206 ? 18.442 -20.836 -22.421 1.00 92.25 206 ALA A CA 1
ATOM 1632 C C . ALA A 1 206 ? 18.005 -21.297 -21.030 1.00 92.25 206 ALA A C 1
ATOM 1634 O O . ALA A 1 206 ? 17.503 -22.409 -20.861 1.00 92.25 206 ALA A O 1
ATOM 1635 N N . GLN A 1 207 ? 18.138 -20.411 -20.046 1.00 88.44 207 GLN A N 1
ATOM 1636 C CA . GLN A 1 207 ? 17.714 -20.633 -18.667 1.00 88.44 207 GLN A CA 1
ATOM 1637 C C . GLN A 1 207 ? 16.720 -19.549 -18.248 1.00 88.44 207 GLN A C 1
ATOM 1639 O O . GLN A 1 20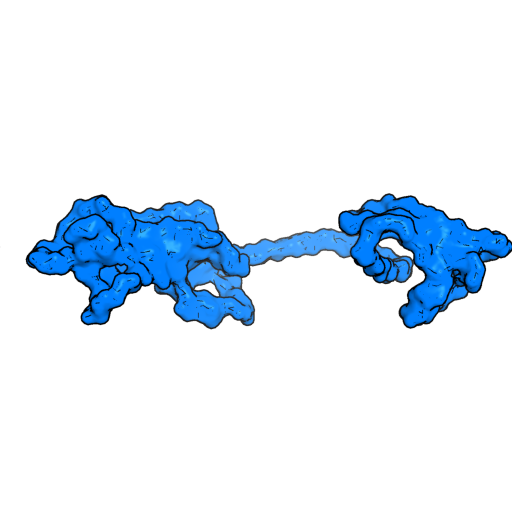7 ? 16.951 -18.363 -18.499 1.00 88.44 207 GLN A O 1
ATOM 1644 N N . LYS A 1 208 ? 15.612 -19.974 -17.636 1.00 79.88 208 LYS A N 1
ATOM 1645 C CA . LYS A 1 208 ? 14.565 -19.087 -17.115 1.00 79.88 208 LYS A CA 1
ATOM 1646 C C . LYS A 1 208 ? 15.023 -18.312 -15.875 1.00 79.88 208 LYS A C 1
ATOM 1648 O O . LYS A 1 208 ? 15.667 -18.935 -15.007 1.00 79.88 208 LYS A O 1
#

Secondary structure (DSSP, 8-state):
-EEEEE--SS-----EEEEEEE-TT---EEEEEEEEETT---SB-----TTEEEEEEEEETTEEEEEEEE-SEETTEEEEEEEEEEE-PPP-----S----TTTHHHHHHHBTTHHHHGGG--PPP------PPP---S---PPP-SSSEEEEE-HHHHHTTT--GGG-BGGG--EEETTEEE-EEEE-SS-SSB--TT-EEEEEE--

Radius of gyration: 31.34 Å; chains: 1; bounding box: 59×46×82 Å